Protein AF-A0AAW2C6Y9-F1 (afdb_monomer_lite)

Structure (mmCIF, N/CA/C/O backbone):
data_AF-A0AAW2C6Y9-F1
#
_entry.id   AF-A0AAW2C6Y9-F1
#
loop_
_atom_site.group_PDB
_atom_site.id
_atom_site.type_symbol
_atom_site.label_atom_id
_atom_site.label_alt_id
_atom_site.label_comp_id
_atom_site.label_asym_id
_atom_site.label_entity_id
_atom_site.label_seq_id
_atom_site.pdbx_PDB_ins_code
_atom_site.Cartn_x
_atom_site.Cartn_y
_atom_site.Cartn_z
_atom_site.occupancy
_atom_site.B_iso_or_equiv
_atom_site.auth_seq_id
_atom_site.auth_comp_id
_atom_site.auth_asym_id
_atom_site.auth_atom_id
_atom_site.pdbx_PDB_model_num
ATOM 1 N N . MET A 1 1 ? -4.829 2.603 30.422 1.00 49.09 1 MET A N 1
ATOM 2 C CA . MET A 1 1 ? -4.550 3.418 29.220 1.00 49.09 1 MET A CA 1
ATOM 3 C C . MET A 1 1 ? -3.126 3.202 28.711 1.00 49.09 1 MET A C 1
ATOM 5 O O . MET A 1 1 ? -3.006 2.763 27.585 1.00 49.09 1 MET A O 1
ATOM 9 N N . LEU A 1 2 ? -2.077 3.411 29.524 1.00 42.41 2 LEU A N 1
ATOM 10 C CA . LEU A 1 2 ? -0.673 3.157 29.131 1.00 42.41 2 LEU A CA 1
ATOM 11 C C . LEU A 1 2 ? -0.399 1.705 28.692 1.00 42.41 2 LEU A C 1
ATOM 13 O O . LEU A 1 2 ? 0.117 1.496 27.606 1.00 42.41 2 LEU A O 1
ATOM 17 N N . LYS A 1 3 ? -0.851 0.720 29.478 1.00 52.03 3 LYS A N 1
ATOM 18 C CA . LYS A 1 3 ? -0.654 -0.710 29.180 1.00 52.03 3 LYS A CA 1
ATOM 19 C C . LYS A 1 3 ? -1.261 -1.162 27.840 1.00 52.03 3 LYS A C 1
ATOM 21 O O . LYS A 1 3 ? -0.631 -1.894 27.101 1.00 52.03 3 LYS A O 1
ATOM 26 N N . VAL A 1 4 ? -2.461 -0.671 27.513 1.00 50.12 4 VAL A N 1
ATOM 27 C CA . VAL A 1 4 ? -3.143 -0.982 26.239 1.00 50.12 4 VAL A CA 1
ATOM 28 C C . VAL A 1 4 ? -2.347 -0.437 25.057 1.00 50.12 4 VAL A C 1
ATOM 30 O O . VAL A 1 4 ? -2.208 -1.116 24.054 1.00 50.12 4 VAL A O 1
ATOM 33 N N . LEU A 1 5 ? -1.783 0.763 25.202 1.00 50.09 5 LEU A N 1
ATOM 34 C CA . LEU A 1 5 ? -0.938 1.360 24.176 1.00 50.09 5 LEU A CA 1
ATOM 35 C C . LEU A 1 5 ? 0.320 0.506 23.952 1.00 50.09 5 LEU A C 1
ATOM 37 O O . LEU A 1 5 ? 0.607 0.121 22.828 1.00 50.09 5 LEU A O 1
ATOM 41 N N . GLU A 1 6 ? 1.041 0.162 25.023 1.00 56.06 6 GLU A N 1
ATOM 42 C CA . GLU A 1 6 ? 2.238 -0.693 24.954 1.00 56.06 6 GLU A CA 1
ATOM 43 C C . GLU A 1 6 ? 1.955 -2.047 24.287 1.00 56.06 6 GLU A C 1
ATOM 45 O O . GLU A 1 6 ? 2.757 -2.505 23.469 1.00 56.06 6 GLU A O 1
ATOM 50 N N . ASP A 1 7 ? 0.800 -2.648 24.581 1.00 63.19 7 ASP A N 1
ATOM 51 C CA . ASP A 1 7 ? 0.352 -3.898 23.965 1.00 63.19 7 ASP A CA 1
ATOM 52 C C . ASP A 1 7 ? 0.079 -3.719 22.453 1.00 63.19 7 ASP A C 1
ATOM 54 O O . ASP A 1 7 ? 0.546 -4.529 21.653 1.00 63.19 7 ASP A O 1
ATOM 58 N N . GLU A 1 8 ? -0.572 -2.626 22.031 1.00 61.25 8 GLU A N 1
ATOM 59 C CA . GLU A 1 8 ? -0.804 -2.286 20.610 1.00 61.25 8 GLU A CA 1
ATOM 60 C C . GLU A 1 8 ? 0.508 -2.011 19.847 1.00 61.25 8 GLU A C 1
ATOM 62 O O . GLU A 1 8 ? 0.652 -2.344 18.669 1.00 61.25 8 GLU A O 1
ATOM 67 N N . HIS A 1 9 ? 1.497 -1.406 20.509 1.00 58.53 9 HIS A N 1
ATOM 68 C CA . HIS A 1 9 ? 2.817 -1.143 19.927 1.00 58.53 9 HIS A CA 1
ATOM 69 C C . HIS A 1 9 ? 3.626 -2.409 19.726 1.00 58.53 9 HIS A C 1
ATOM 71 O O . HIS A 1 9 ? 4.298 -2.564 18.703 1.00 58.53 9 HIS A O 1
ATOM 77 N N . LYS A 1 10 ? 3.550 -3.313 20.698 1.00 65.25 10 LYS A N 1
ATOM 78 C CA . LYS A 1 10 ? 4.144 -4.634 20.591 1.00 65.25 10 LYS A CA 1
ATOM 79 C C . LYS A 1 10 ? 3.483 -5.434 19.468 1.00 65.25 10 LYS A C 1
ATOM 81 O O . LYS A 1 10 ? 4.207 -5.957 18.629 1.00 65.25 10 LYS A O 1
ATOM 86 N N . GLU A 1 11 ? 2.150 -5.442 19.411 1.00 69.62 11 GLU A N 1
ATOM 87 C CA . GLU A 1 11 ? 1.365 -6.097 18.358 1.00 69.62 11 GLU A CA 1
ATOM 88 C C . GLU A 1 11 ? 1.802 -5.611 16.967 1.00 69.62 11 GLU A C 1
ATOM 90 O O . GLU A 1 11 ? 2.223 -6.410 16.137 1.00 69.62 11 GLU A O 1
ATOM 95 N N . LEU A 1 12 ? 1.833 -4.296 16.724 1.00 62.59 12 LEU A N 1
ATOM 96 C CA . LEU A 1 12 ? 2.241 -3.749 15.424 1.00 62.59 12 LEU A CA 1
ATOM 97 C C . LEU A 1 12 ? 3.709 -4.045 15.072 1.00 62.59 12 LEU A C 1
ATOM 99 O O . LEU A 1 12 ? 4.035 -4.297 13.912 1.00 62.59 12 LEU A O 1
ATOM 103 N N . LYS A 1 13 ? 4.608 -4.017 16.062 1.00 62.84 13 LYS A N 1
ATOM 104 C CA . LYS A 1 13 ? 6.019 -4.358 15.853 1.00 62.84 13 LYS A CA 1
ATOM 105 C C . LYS A 1 13 ? 6.178 -5.829 15.472 1.00 62.84 13 LYS A C 1
ATOM 107 O O . LYS A 1 13 ? 6.964 -6.122 14.584 1.00 62.84 13 LYS A O 1
ATOM 112 N N . GLU A 1 14 ? 5.448 -6.738 16.108 1.00 66.88 14 GLU A N 1
ATOM 113 C CA . GLU A 1 14 ? 5.477 -8.166 15.766 1.00 66.88 14 GLU A CA 1
ATOM 114 C C . GLU A 1 14 ? 4.978 -8.421 14.339 1.00 66.88 14 GLU A C 1
ATOM 116 O O . GLU A 1 14 ? 5.558 -9.241 13.637 1.00 66.88 14 GLU A O 1
ATOM 121 N N . VAL A 1 15 ? 3.977 -7.666 13.879 1.00 63.94 15 VAL A N 1
ATOM 122 C CA . VAL A 1 15 ? 3.457 -7.744 12.504 1.00 63.94 15 VAL A CA 1
ATOM 123 C C . VAL A 1 15 ? 4.479 -7.296 11.459 1.00 63.94 15 VAL A C 1
ATOM 125 O O . VAL A 1 15 ? 4.586 -7.904 10.399 1.00 63.94 15 VAL A O 1
ATOM 128 N N . LEU A 1 16 ? 5.210 -6.215 11.737 1.00 58.53 16 LEU A N 1
ATOM 129 C CA . LEU A 1 16 ? 6.104 -5.579 10.762 1.00 58.53 16 LEU A CA 1
ATOM 130 C C . LEU A 1 16 ? 7.545 -6.108 10.818 1.00 58.53 16 LEU A C 1
ATOM 132 O O . LEU A 1 16 ? 8.298 -5.908 9.872 1.00 58.53 16 LEU A O 1
ATOM 136 N N . MET A 1 17 ? 7.937 -6.758 11.918 1.00 55.19 17 MET A N 1
ATOM 137 C CA . MET A 1 17 ? 9.282 -7.305 12.139 1.00 55.19 17 MET A CA 1
ATOM 138 C C . MET A 1 17 ? 9.353 -8.819 11.908 1.00 55.19 17 MET A C 1
ATOM 140 O O . MET A 1 17 ? 10.280 -9.455 12.407 1.00 55.19 17 MET A O 1
ATOM 144 N N . THR A 1 18 ? 8.400 -9.429 11.197 1.00 52.69 18 THR A N 1
ATOM 145 C CA . THR A 1 18 ? 8.575 -10.808 10.727 1.00 52.69 18 THR A CA 1
ATOM 146 C C . THR A 1 18 ? 9.725 -10.832 9.722 1.00 52.69 18 THR A C 1
ATOM 148 O O . THR A 1 18 ? 9.524 -10.604 8.530 1.00 52.69 18 THR A O 1
ATOM 151 N N . GLU A 1 19 ? 10.935 -11.036 10.242 1.00 44.16 19 GLU A N 1
ATOM 152 C CA . GLU A 1 19 ? 12.153 -11.290 9.486 1.00 44.16 19 GLU A CA 1
ATOM 153 C C . GLU A 1 19 ? 11.910 -12.441 8.508 1.00 44.16 19 GLU A C 1
ATOM 155 O O . GLU A 1 19 ? 11.258 -13.439 8.833 1.00 44.16 19 GLU A O 1
ATOM 160 N N . ASP A 1 20 ? 12.432 -12.272 7.297 1.00 39.19 20 ASP A N 1
ATOM 161 C CA . ASP A 1 20 ? 12.421 -13.263 6.236 1.00 39.19 20 ASP A CA 1
ATOM 162 C C . ASP A 1 20 ? 12.945 -14.616 6.736 1.00 39.19 20 ASP A C 1
ATOM 164 O O . ASP A 1 20 ? 14.149 -14.848 6.847 1.00 39.19 20 ASP A O 1
ATOM 168 N N . VAL A 1 21 ? 12.038 -15.566 6.968 1.00 37.06 21 VAL A N 1
ATOM 169 C CA . VAL A 1 21 ? 12.400 -16.979 6.887 1.00 37.06 21 VAL A CA 1
ATOM 170 C C . VAL A 1 21 ? 12.238 -17.398 5.431 1.00 37.06 21 VAL A C 1
ATOM 172 O O . VAL A 1 21 ? 11.148 -17.737 4.979 1.00 37.06 21 VAL A O 1
ATOM 175 N N . GLN A 1 22 ? 13.399 -17.395 4.770 1.00 36.75 22 GLN A N 1
ATOM 176 C CA . GLN A 1 22 ? 13.766 -18.030 3.501 1.00 36.75 22 GLN A CA 1
ATOM 177 C C . GLN A 1 22 ? 13.457 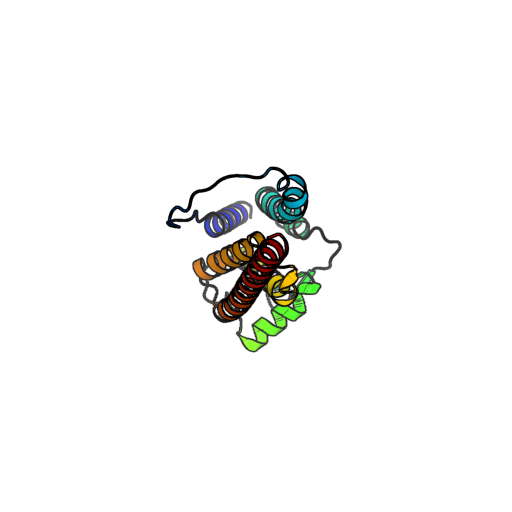-17.249 2.218 1.00 36.75 22 GLN A C 1
ATOM 179 O O . GLN A 1 22 ? 12.436 -17.450 1.568 1.00 36.75 22 GLN A O 1
ATOM 184 N N . GLU A 1 23 ? 14.444 -16.469 1.773 1.00 34.44 23 GLU A N 1
ATOM 185 C CA . GLU A 1 23 ? 14.707 -16.303 0.344 1.00 34.44 23 GLU A CA 1
ATOM 186 C C . GLU A 1 23 ? 16.164 -16.723 0.072 1.00 34.44 23 GLU A C 1
ATOM 188 O O . GLU A 1 23 ? 17.090 -16.374 0.808 1.00 34.44 23 GLU A O 1
ATOM 193 N N . GLU A 1 24 ? 16.314 -17.614 -0.907 1.00 33.81 24 GLU A N 1
ATOM 194 C CA . GLU A 1 24 ? 17.563 -18.228 -1.345 1.00 33.81 24 GLU A CA 1
ATOM 195 C C . GLU A 1 24 ? 18.568 -17.181 -1.835 1.00 33.81 24 GLU A C 1
ATOM 197 O O . GLU A 1 24 ? 18.210 -16.148 -2.397 1.00 33.81 24 GLU A O 1
ATOM 202 N N . ARG A 1 25 ? 19.850 -17.488 -1.619 1.00 34.19 25 ARG A N 1
ATOM 203 C CA . ARG A 1 25 ? 20.997 -16.672 -2.019 1.00 34.19 25 ARG A CA 1
ATOM 204 C C . ARG A 1 25 ? 21.012 -16.446 -3.529 1.00 34.19 25 ARG A C 1
ATOM 206 O O . ARG A 1 25 ? 21.059 -17.417 -4.281 1.00 34.19 25 ARG A O 1
ATOM 213 N N . ILE A 1 26 ? 21.115 -15.189 -3.940 1.00 32.09 26 ILE A N 1
ATOM 214 C CA . ILE A 1 26 ? 21.794 -14.812 -5.179 1.00 32.09 26 ILE A CA 1
ATOM 215 C C . ILE A 1 26 ? 22.735 -13.662 -4.818 1.00 32.09 26 ILE A C 1
ATOM 217 O O . ILE A 1 26 ? 22.296 -12.611 -4.355 1.00 32.09 26 ILE A O 1
ATOM 221 N N . ASP A 1 27 ? 24.029 -13.934 -4.959 1.00 38.84 27 ASP A N 1
ATOM 222 C CA . ASP A 1 27 ? 25.131 -12.994 -4.786 1.00 38.84 27 ASP A CA 1
ATOM 223 C C . ASP A 1 27 ? 25.231 -12.077 -6.024 1.00 38.84 27 ASP A C 1
ATOM 225 O O . ASP A 1 27 ? 25.061 -12.563 -7.140 1.00 38.84 27 ASP A O 1
ATOM 229 N N . GLU A 1 28 ? 25.501 -10.778 -5.833 1.00 40.66 28 GLU A N 1
ATOM 230 C CA . GLU A 1 28 ? 26.647 -10.039 -6.417 1.00 40.66 28 GLU A CA 1
ATOM 231 C C . GLU A 1 28 ? 26.480 -8.493 -6.412 1.00 40.66 28 GLU A C 1
ATOM 233 O O . GLU A 1 28 ? 25.551 -7.909 -6.959 1.00 40.66 28 GLU A O 1
ATOM 238 N N . GLU A 1 29 ? 27.453 -7.896 -5.719 1.00 41.72 29 GLU A N 1
ATOM 239 C CA . GLU A 1 29 ? 28.093 -6.567 -5.668 1.00 41.72 29 GLU A CA 1
ATOM 240 C C . GLU A 1 29 ? 27.737 -5.365 -6.596 1.00 41.72 29 GLU A C 1
ATOM 242 O O . GLU A 1 29 ? 27.854 -5.415 -7.815 1.00 41.72 29 GLU A O 1
ATOM 247 N N . ASN A 1 30 ? 27.581 -4.214 -5.905 1.00 36.62 30 ASN A N 1
ATOM 248 C CA . ASN A 1 30 ? 28.122 -2.847 -6.124 1.00 36.62 30 ASN A CA 1
ATOM 249 C C . ASN A 1 30 ? 27.715 -1.967 -7.333 1.00 36.62 30 ASN A C 1
ATOM 251 O O . ASN A 1 30 ? 28.167 -2.198 -8.448 1.00 36.62 30 ASN A O 1
ATOM 255 N N . SER A 1 31 ? 27.166 -0.765 -7.052 1.00 36.47 31 SER A N 1
ATOM 256 C CA . SER A 1 31 ? 27.847 0.512 -7.380 1.00 36.47 31 SER A CA 1
ATOM 257 C C . SER A 1 31 ? 27.298 1.723 -6.592 1.00 36.47 31 SER A C 1
ATOM 259 O O . SER A 1 31 ? 26.113 1.857 -6.329 1.00 36.47 31 SER A O 1
ATOM 261 N N . SER A 1 32 ? 28.196 2.624 -6.205 1.00 46.03 32 SER A N 1
ATOM 262 C CA . SER A 1 32 ? 28.076 3.664 -5.170 1.00 46.03 32 SER A CA 1
ATOM 263 C C . SER A 1 32 ? 27.306 4.946 -5.541 1.00 46.03 32 SER A C 1
ATOM 265 O O . SER A 1 32 ? 27.460 5.964 -4.871 1.00 46.03 32 SER A O 1
ATOM 267 N N . GLU A 1 33 ? 26.495 4.944 -6.597 1.00 39.59 33 GLU A N 1
ATOM 268 C CA . GLU A 1 33 ? 25.630 6.092 -6.954 1.00 39.59 33 GLU A CA 1
ATOM 269 C C . GLU A 1 33 ? 24.214 5.960 -6.357 1.00 39.59 33 GLU A C 1
ATOM 271 O O . GLU A 1 33 ? 23.427 6.911 -6.348 1.00 39.59 33 GLU A O 1
ATOM 276 N N . ASP A 1 34 ? 23.946 4.793 -5.761 1.00 40.12 34 ASP A N 1
ATOM 277 C CA . ASP A 1 34 ? 22.719 4.400 -5.077 1.00 40.12 34 ASP A CA 1
ATOM 278 C C . ASP A 1 34 ? 22.457 5.171 -3.776 1.00 40.12 34 ASP A C 1
ATOM 280 O O . ASP A 1 34 ? 21.311 5.268 -3.351 1.00 40.12 34 ASP A O 1
ATOM 284 N N . GLU A 1 35 ? 23.460 5.767 -3.129 1.00 37.34 35 GLU A N 1
ATOM 285 C CA . GLU A 1 35 ? 23.302 6.255 -1.751 1.00 37.34 35 GLU A CA 1
ATOM 286 C C . GLU A 1 35 ? 22.440 7.519 -1.621 1.00 37.34 35 GLU A C 1
ATOM 288 O O . GLU A 1 35 ? 21.723 7.661 -0.634 1.00 37.34 35 GLU A O 1
ATOM 293 N N . GLN A 1 36 ? 22.455 8.433 -2.596 1.00 34.31 36 GLN A N 1
ATOM 294 C CA . GLN A 1 36 ? 21.906 9.782 -2.382 1.00 34.31 36 GLN A CA 1
ATOM 295 C C . GLN A 1 36 ? 20.437 9.945 -2.81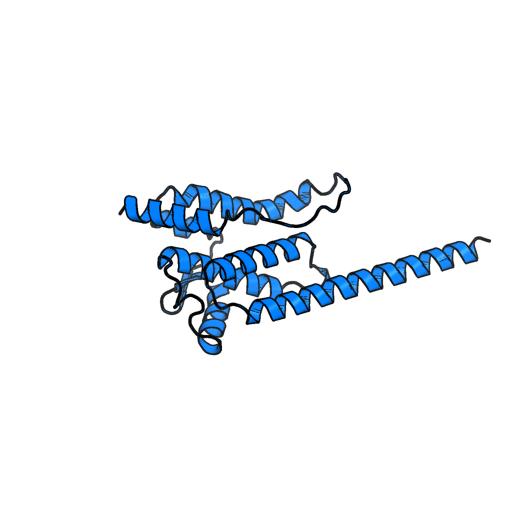1 1.00 34.31 36 GLN A C 1
ATOM 297 O O . GLN A 1 36 ? 19.707 10.720 -2.196 1.00 34.31 36 GLN A O 1
ATOM 302 N N . TYR A 1 37 ? 19.977 9.177 -3.806 1.00 36.03 37 TYR A N 1
ATOM 303 C CA . TYR A 1 37 ? 18.565 9.130 -4.233 1.00 36.03 37 TYR A CA 1
ATOM 304 C C . TYR A 1 37 ? 17.777 7.976 -3.587 1.00 36.03 37 TYR A C 1
ATOM 306 O O . TYR A 1 37 ? 16.558 8.086 -3.436 1.00 36.03 37 TYR A O 1
ATOM 314 N N . SER A 1 38 ? 18.465 6.913 -3.135 1.00 40.19 38 SER A N 1
ATOM 315 C CA . SER A 1 38 ? 17.938 5.962 -2.142 1.00 40.19 38 SER A CA 1
ATOM 316 C C . SER A 1 38 ? 17.587 6.690 -0.851 1.00 40.19 38 SER A C 1
ATOM 318 O O . SER A 1 38 ? 16.513 6.458 -0.300 1.00 40.19 38 SER A O 1
ATOM 320 N N . LEU A 1 39 ? 18.428 7.648 -0.432 1.00 34.19 39 LEU A N 1
ATOM 321 C CA . LEU A 1 39 ? 18.245 8.396 0.805 1.00 34.19 39 LEU A CA 1
ATOM 322 C C . LEU A 1 39 ? 16.886 9.088 0.886 1.00 34.19 39 LEU A C 1
ATOM 324 O O . LEU A 1 39 ? 16.241 8.926 1.901 1.00 34.19 39 LEU A O 1
ATOM 328 N N . ASP A 1 40 ? 16.417 9.808 -0.137 1.00 35.09 40 ASP A N 1
ATOM 329 C CA . ASP A 1 40 ? 15.255 10.715 -0.002 1.00 35.09 40 ASP A CA 1
ATOM 330 C C . ASP A 1 40 ? 13.890 9.993 0.048 1.00 35.09 40 ASP A C 1
ATOM 332 O O . ASP A 1 40 ? 12.954 10.435 0.718 1.00 35.09 40 ASP A O 1
ATOM 336 N N . ASN A 1 41 ? 13.778 8.830 -0.604 1.00 38.44 41 ASN A N 1
ATOM 337 C CA . ASN A 1 41 ? 12.556 8.014 -0.598 1.00 38.44 41 ASN A CA 1
ATOM 338 C C . ASN A 1 41 ? 12.605 6.886 0.449 1.00 38.44 41 ASN A C 1
ATOM 340 O O . ASN A 1 41 ? 11.560 6.534 1.003 1.00 38.44 41 ASN A O 1
ATOM 344 N N . SER A 1 42 ? 13.805 6.374 0.766 1.00 43.09 42 SER A N 1
ATOM 345 C CA . SER A 1 42 ? 14.067 5.645 2.014 1.00 43.09 42 SER A CA 1
ATOM 346 C C . SER A 1 42 ? 13.743 6.546 3.201 1.00 43.09 42 SER A C 1
ATOM 348 O O . SER A 1 42 ? 12.993 6.138 4.068 1.00 43.09 42 SER A O 1
ATOM 350 N N . LEU A 1 43 ? 14.139 7.823 3.181 1.00 41.41 43 LEU A N 1
ATOM 351 C CA . LEU A 1 43 ? 13.814 8.809 4.211 1.00 41.41 43 LEU A CA 1
ATOM 352 C C . LEU A 1 43 ? 12.310 8.956 4.389 1.00 41.41 43 LEU A C 1
ATOM 354 O O . LEU A 1 43 ? 11.889 9.023 5.525 1.00 41.41 43 LEU A O 1
ATOM 358 N N . PHE A 1 44 ? 11.466 8.972 3.352 1.00 41.12 44 PHE A N 1
ATOM 359 C CA . PHE A 1 44 ? 10.017 9.112 3.573 1.00 41.12 44 PHE A CA 1
ATOM 360 C C . PHE A 1 44 ? 9.429 7.945 4.380 1.00 41.12 44 PHE A C 1
ATOM 362 O O . PHE A 1 44 ? 8.635 8.161 5.295 1.00 41.12 44 PHE A O 1
ATOM 369 N N . LEU A 1 45 ? 9.836 6.715 4.067 1.00 48.91 45 LEU A N 1
ATOM 370 C CA . LEU A 1 45 ? 9.288 5.498 4.662 1.00 48.91 45 LEU A CA 1
ATOM 371 C C . LEU A 1 45 ? 10.029 5.064 5.920 1.00 48.91 45 LEU A C 1
ATOM 373 O O . LEU A 1 45 ? 9.377 4.637 6.856 1.00 48.91 45 LEU A O 1
ATOM 377 N N . ASP A 1 46 ? 11.338 5.252 5.991 1.00 49.44 46 ASP A N 1
ATOM 378 C CA . ASP A 1 46 ? 12.169 5.032 7.169 1.00 49.44 46 ASP A CA 1
ATOM 379 C C . ASP A 1 46 ? 11.952 6.146 8.192 1.00 49.44 46 ASP A C 1
ATOM 381 O O . ASP A 1 46 ? 11.913 5.869 9.379 1.00 49.44 46 ASP A O 1
ATOM 385 N N . LYS A 1 47 ? 11.650 7.386 7.779 1.00 47.66 47 LYS A N 1
ATOM 386 C CA . LYS A 1 47 ? 11.117 8.418 8.683 1.00 47.66 47 LYS A CA 1
ATOM 387 C C . LYS A 1 47 ? 9.678 8.127 9.062 1.00 47.66 47 LYS A C 1
ATOM 389 O O . LYS A 1 47 ? 9.376 8.273 10.229 1.00 47.66 47 LYS A O 1
ATOM 394 N N . ALA A 1 48 ? 8.791 7.690 8.164 1.00 47.06 48 ALA A N 1
ATOM 395 C CA . ALA A 1 48 ? 7.433 7.307 8.565 1.00 47.06 48 ALA A CA 1
ATOM 396 C C . ALA A 1 48 ? 7.444 6.096 9.509 1.00 47.06 48 ALA A C 1
ATOM 398 O O . ALA A 1 48 ? 6.667 6.070 10.450 1.00 47.06 48 ALA A O 1
ATOM 399 N N . PHE A 1 49 ? 8.349 5.136 9.307 1.00 46.75 49 PHE A N 1
ATOM 400 C CA . PHE A 1 49 ? 8.519 3.916 10.095 1.00 46.75 49 PHE A CA 1
ATOM 401 C C . PHE A 1 49 ? 9.312 4.157 11.384 1.00 46.75 49 PHE A C 1
ATOM 403 O O . PHE A 1 49 ? 8.986 3.572 12.411 1.00 46.75 49 PHE A O 1
ATOM 410 N N . THR A 1 50 ? 10.299 5.053 11.381 1.00 50.09 50 THR A N 1
ATOM 411 C CA . THR A 1 50 ? 11.029 5.504 12.578 1.00 50.09 50 THR A CA 1
ATOM 412 C C . THR A 1 50 ? 10.172 6.457 13.402 1.00 50.09 50 THR A C 1
ATOM 414 O O . THR A 1 50 ? 10.086 6.271 14.610 1.00 50.09 50 THR A O 1
ATOM 417 N N . ASP A 1 51 ? 9.449 7.392 12.777 1.00 47.88 51 ASP A N 1
ATOM 418 C CA . ASP A 1 51 ? 8.427 8.224 13.427 1.00 47.88 51 ASP A CA 1
ATOM 419 C C . ASP A 1 51 ? 7.307 7.326 13.968 1.00 47.88 51 ASP A C 1
ATOM 421 O O . ASP A 1 51 ? 6.865 7.540 15.090 1.00 47.88 51 ASP A O 1
ATOM 425 N N . LEU A 1 52 ? 6.897 6.274 13.244 1.00 48.25 52 LEU A N 1
ATOM 426 C CA . LEU A 1 52 ? 5.996 5.223 13.737 1.00 48.25 52 LEU A CA 1
ATOM 427 C C . LEU A 1 52 ? 6.602 4.569 14.972 1.00 48.25 52 LEU A C 1
ATOM 429 O O . LEU A 1 52 ? 6.066 4.722 16.058 1.00 48.25 52 LEU A O 1
ATOM 433 N N . LYS A 1 53 ? 7.774 3.954 14.877 1.00 47.56 53 LYS A N 1
ATOM 434 C CA . LYS A 1 53 ? 8.452 3.266 15.985 1.00 47.56 53 LYS A CA 1
ATOM 435 C C . LYS A 1 53 ? 8.706 4.166 17.207 1.00 47.56 53 LYS A C 1
ATOM 437 O O . LYS A 1 53 ? 8.625 3.680 18.332 1.00 47.56 53 LYS A O 1
ATOM 442 N N . GLN A 1 54 ? 8.965 5.459 17.007 1.00 48.28 54 GLN A N 1
ATOM 443 C CA . GLN A 1 54 ? 9.240 6.443 18.058 1.00 48.28 54 GLN A CA 1
ATOM 444 C C . GLN A 1 54 ? 7.958 7.035 18.675 1.00 48.28 54 GLN A C 1
ATOM 446 O O . GLN A 1 54 ? 7.885 7.183 19.894 1.00 48.28 54 GLN A O 1
ATOM 451 N N . LYS A 1 55 ? 6.922 7.330 17.876 1.00 47.25 55 LYS A N 1
ATOM 452 C CA . LYS A 1 55 ? 5.642 7.919 18.336 1.00 47.25 55 LYS A CA 1
ATOM 453 C C . LYS A 1 55 ? 4.650 6.880 18.836 1.00 47.25 55 LYS A C 1
ATOM 455 O O . LYS A 1 55 ? 3.804 7.187 19.673 1.00 47.25 55 LYS A O 1
ATOM 460 N N . LEU A 1 56 ? 4.823 5.631 18.419 1.00 44.66 56 LEU A N 1
ATOM 461 C CA . LEU A 1 56 ? 4.290 4.471 19.116 1.00 44.66 56 LEU A CA 1
ATOM 462 C C . LEU A 1 56 ? 4.822 4.425 20.576 1.00 44.66 56 LEU A C 1
ATOM 464 O O . LEU A 1 56 ? 4.180 3.907 21.460 1.00 44.66 56 LEU A O 1
ATOM 468 N N . GLY A 1 57 ? 5.928 5.070 20.948 1.00 41.44 57 GLY A N 1
ATOM 469 C CA . GLY A 1 57 ? 6.278 5.213 22.374 1.00 41.44 57 GLY A CA 1
ATOM 470 C C . GLY A 1 57 ? 5.361 6.153 23.182 1.00 41.44 57 GLY A C 1
ATOM 471 O O . GLY A 1 57 ? 5.508 6.245 24.400 1.00 41.44 57 GLY A O 1
ATOM 472 N N . SER A 1 58 ? 4.458 6.908 22.538 1.00 43.03 58 SER A N 1
ATOM 473 C CA . SER A 1 58 ? 3.961 8.168 23.096 1.00 43.03 58 SER A CA 1
ATOM 474 C C . SER A 1 58 ? 2.516 8.519 22.692 1.00 43.03 58 SER A C 1
ATOM 476 O O . SER A 1 58 ? 2.232 9.441 21.938 1.00 43.03 58 SER A O 1
ATOM 478 N N . GLY A 1 59 ? 1.551 7.823 23.293 1.00 39.09 59 GLY A N 1
ATOM 479 C CA . GLY A 1 59 ? 0.161 8.282 23.451 1.00 39.09 59 GLY A CA 1
ATOM 480 C C . GLY A 1 59 ? -0.723 8.441 22.184 1.00 39.09 59 GLY A C 1
ATOM 481 O O . GLY A 1 59 ? -0.269 8.423 21.046 1.00 39.09 59 GLY A O 1
ATOM 482 N N . PRO A 1 60 ? -2.054 8.614 22.343 1.00 39.53 60 PRO A N 1
ATOM 483 C CA . PRO A 1 60 ? -3.002 8.753 21.223 1.00 39.53 60 PRO A CA 1
ATOM 484 C C . PRO A 1 60 ? -2.847 10.015 20.361 1.00 39.53 60 PRO A C 1
ATOM 486 O O . PRO A 1 60 ? -3.123 9.972 19.168 1.00 39.53 60 PRO A O 1
ATOM 489 N N . LYS A 1 61 ? -2.403 11.136 20.945 1.00 39.66 61 LYS A N 1
ATOM 490 C CA . LYS A 1 61 ? -2.320 12.437 20.254 1.00 39.66 61 LYS A CA 1
ATOM 491 C C . LYS A 1 61 ? -1.214 12.512 19.196 1.00 39.66 61 LYS A C 1
ATOM 493 O O . LYS A 1 61 ? -1.404 13.203 18.209 1.00 39.66 61 LYS A O 1
ATOM 498 N N . GLN A 1 62 ? -0.106 11.791 19.373 1.00 44.94 62 GLN A N 1
ATOM 499 C CA . GLN A 1 62 ? 1.053 11.854 18.464 1.00 44.94 62 GLN A CA 1
ATOM 500 C C . GLN A 1 62 ? 0.922 10.926 17.258 1.00 44.94 62 GLN A C 1
ATOM 502 O O . GLN A 1 62 ? 1.770 10.907 16.372 1.00 44.94 62 GLN A O 1
ATOM 507 N N . LEU A 1 63 ? -0.179 10.181 17.200 1.00 42.91 63 LEU A N 1
ATOM 508 C CA . LEU A 1 63 ? -0.522 9.365 16.056 1.00 42.91 63 LEU A CA 1
ATOM 509 C C . LEU A 1 63 ? -0.939 10.161 14.835 1.00 42.91 63 LEU A C 1
ATOM 511 O O . LEU A 1 63 ? -0.615 9.781 13.717 1.00 42.91 63 LEU A O 1
ATOM 515 N N . MET A 1 64 ? -1.589 11.297 15.078 1.00 42.78 64 MET A N 1
ATOM 516 C CA . MET A 1 64 ? -1.915 12.270 14.042 1.00 42.78 64 MET A CA 1
ATOM 517 C C . MET A 1 64 ? -0.641 12.842 13.400 1.00 42.78 64 MET A C 1
ATOM 519 O O . MET A 1 64 ? -0.640 13.147 12.214 1.00 42.78 64 MET A O 1
ATOM 523 N N . ASP A 1 65 ? 0.470 12.891 14.144 1.00 45.91 65 ASP A N 1
ATOM 524 C CA . ASP A 1 65 ? 1.752 13.409 13.659 1.00 45.91 65 ASP A CA 1
ATOM 525 C C . ASP A 1 65 ? 2.551 12.386 12.817 1.00 45.91 65 ASP A C 1
ATOM 527 O O . ASP A 1 65 ? 3.661 12.699 12.373 1.00 45.91 65 ASP A O 1
ATOM 531 N N . LEU A 1 66 ? 2.061 11.149 12.644 1.00 45.09 66 LEU A N 1
ATOM 532 C CA . LEU A 1 66 ? 2.644 10.171 11.706 1.00 45.09 66 LEU A CA 1
ATOM 533 C C . LEU A 1 66 ? 2.378 10.553 10.259 1.00 45.09 66 LEU A C 1
ATOM 535 O O . LEU A 1 66 ? 3.195 10.311 9.374 1.00 45.09 66 LEU A O 1
ATOM 539 N N . TRP A 1 67 ? 1.233 11.178 10.028 1.00 50.09 67 TRP A N 1
ATOM 540 C CA . TRP A 1 67 ? 0.745 11.535 8.710 1.00 50.09 67 TRP A CA 1
ATOM 541 C C . TRP A 1 67 ? 1.191 12.938 8.337 1.00 50.09 67 TRP A C 1
ATOM 543 O O . TRP A 1 67 ? 0.367 13.721 7.902 1.00 50.09 67 TRP A O 1
ATOM 553 N N . ASN A 1 68 ? 2.480 13.244 8.529 1.00 43.34 68 ASN A N 1
ATOM 554 C CA . ASN A 1 68 ? 3.141 14.555 8.415 1.00 43.34 68 ASN A CA 1
ATOM 555 C C . ASN A 1 68 ? 3.123 15.162 6.980 1.00 43.34 68 ASN A C 1
ATOM 557 O O . ASN A 1 68 ? 4.129 15.650 6.471 1.00 43.34 68 ASN A O 1
ATOM 561 N N . ARG A 1 69 ? 1.979 15.086 6.300 1.00 49.28 69 ARG A N 1
ATOM 562 C CA . ARG A 1 69 ? 1.478 15.999 5.279 1.00 49.28 69 ARG A CA 1
ATOM 563 C C . ARG A 1 69 ? 0.518 16.952 5.988 1.00 49.28 69 ARG A C 1
ATOM 565 O O . ARG A 1 69 ? -0.155 16.561 6.935 1.00 49.28 69 ARG A O 1
ATOM 572 N N . GLU A 1 70 ? 0.407 18.185 5.520 1.00 57.16 70 GLU A N 1
ATOM 573 C CA . GLU A 1 70 ? -0.693 19.081 5.900 1.00 57.16 70 GLU A CA 1
ATOM 574 C C . GLU A 1 70 ? -2.016 18.566 5.299 1.00 57.16 70 GLU A C 1
ATOM 576 O O . GLU A 1 70 ? -2.629 19.194 4.442 1.00 57.16 70 GLU A O 1
ATOM 581 N N . GLU A 1 71 ? -2.424 17.357 5.673 1.00 66.44 71 GLU A N 1
ATOM 582 C CA . GLU A 1 71 ? -3.555 16.656 5.097 1.00 66.44 71 GLU A CA 1
ATOM 583 C C . GLU A 1 71 ? -4.562 16.315 6.189 1.00 66.44 71 GLU A C 1
ATOM 585 O O . GLU A 1 71 ? -4.222 15.805 7.257 1.00 66.44 71 GLU A O 1
ATOM 590 N N . GLN A 1 72 ? -5.827 16.629 5.923 1.00 75.88 72 GLN A N 1
ATOM 591 C CA . GLN A 1 72 ? -6.902 16.343 6.858 1.00 75.88 72 GLN A CA 1
ATOM 592 C C . GLN A 1 72 ? -7.153 14.835 6.931 1.00 75.88 72 GLN A C 1
ATOM 594 O O . GLN A 1 72 ? -7.075 14.118 5.933 1.00 75.88 72 GLN A O 1
ATOM 599 N N . VAL A 1 73 ? -7.496 14.362 8.126 1.00 81.38 73 VAL A N 1
ATOM 600 C CA . VAL A 1 73 ? -7.947 12.988 8.355 1.00 81.38 73 VAL A CA 1
ATOM 601 C C . VAL A 1 73 ? -9.468 12.995 8.407 1.00 81.38 73 VAL A C 1
ATOM 603 O O . VAL A 1 73 ? -10.070 13.848 9.062 1.00 81.38 73 VAL A O 1
ATOM 606 N N . VAL A 1 74 ? -10.088 12.043 7.722 1.00 84.12 74 VAL A N 1
ATOM 607 C CA . VAL A 1 74 ? -11.543 11.898 7.647 1.00 84.12 74 VAL A CA 1
ATOM 608 C C . VAL A 1 74 ? -11.964 10.520 8.145 1.00 84.12 74 VAL A C 1
ATOM 610 O O . VAL A 1 74 ? -11.184 9.566 8.121 1.00 84.12 74 VAL A O 1
ATOM 613 N N . ASN A 1 75 ? -13.209 10.421 8.612 1.00 90.12 75 ASN A N 1
ATOM 614 C CA . ASN A 1 75 ? -13.807 9.140 8.971 1.00 90.12 75 ASN A CA 1
ATOM 615 C C . ASN A 1 75 ? -14.403 8.476 7.731 1.00 90.12 75 ASN A C 1
ATOM 617 O O . ASN A 1 75 ? -15.248 9.065 7.058 1.00 90.12 75 ASN A O 1
ATOM 621 N N . VAL A 1 76 ? -14.025 7.224 7.503 1.00 90.62 76 VAL A N 1
ATOM 622 C CA . VAL A 1 76 ? -14.669 6.314 6.558 1.00 90.62 76 VAL A CA 1
ATOM 623 C C . VAL A 1 76 ? -15.136 5.099 7.353 1.00 90.62 76 VAL A C 1
ATOM 625 O O . VAL A 1 76 ? -14.346 4.222 7.704 1.00 90.62 76 VAL A O 1
ATOM 628 N N . ARG A 1 77 ? -16.437 5.063 7.667 1.00 90.25 77 ARG A N 1
ATOM 629 C CA . ARG A 1 77 ? -17.029 4.106 8.622 1.00 90.25 77 ARG A CA 1
ATOM 630 C C . ARG A 1 77 ? -16.289 4.145 9.971 1.00 90.25 77 ARG A C 1
ATOM 632 O O . ARG A 1 77 ? -16.267 5.196 10.603 1.00 90.25 77 ARG A O 1
ATOM 639 N N . ASP A 1 78 ? -15.679 3.032 10.377 1.00 87.94 78 ASP A N 1
ATOM 640 C CA . ASP A 1 78 ? -14.965 2.871 11.649 1.00 87.94 78 ASP A CA 1
ATOM 641 C C . ASP A 1 78 ? -13.465 3.224 11.558 1.00 87.94 78 ASP A C 1
ATOM 643 O O . ASP A 1 78 ? -12.725 3.072 12.533 1.00 87.94 78 ASP A O 1
ATOM 647 N N . TYR A 1 79 ? -12.997 3.698 10.396 1.00 87.25 79 TYR A N 1
ATOM 648 C CA . TYR A 1 79 ? -11.591 4.012 10.143 1.00 87.25 79 TYR A CA 1
ATOM 649 C C . TYR A 1 79 ? -11.344 5.512 10.002 1.00 87.25 79 TYR A C 1
ATOM 651 O O . TYR A 1 79 ? -12.069 6.212 9.298 1.00 87.25 79 TYR A O 1
ATOM 659 N N . LEU A 1 80 ? -10.252 5.982 10.607 1.00 84.94 80 LEU A N 1
ATOM 660 C CA . LEU A 1 80 ? -9.671 7.293 10.330 1.00 84.94 80 LEU A CA 1
ATOM 661 C C . LEU A 1 80 ? -8.578 7.128 9.277 1.00 84.94 80 LEU A C 1
ATOM 663 O O . LEU A 1 80 ? -7.631 6.367 9.483 1.00 84.94 80 LEU A O 1
ATOM 667 N N . VAL A 1 81 ? -8.707 7.845 8.162 1.00 82.75 81 VAL A N 1
ATOM 668 C CA . VAL A 1 81 ? -7.749 7.799 7.050 1.00 82.75 81 VAL A CA 1
ATOM 669 C C . VAL A 1 81 ? -7.444 9.197 6.509 1.00 82.75 81 VAL A C 1
ATOM 671 O O . VAL A 1 81 ? -8.297 10.085 6.607 1.00 82.75 81 VAL A O 1
ATOM 674 N N . PRO A 1 82 ? -6.255 9.421 5.921 1.00 82.69 82 PRO A N 1
ATOM 675 C CA . PRO A 1 82 ? -5.976 10.636 5.160 1.00 82.69 82 PRO A CA 1
ATOM 676 C C . PRO A 1 82 ? -7.030 10.874 4.073 1.00 82.69 82 PRO A C 1
ATOM 678 O O . PRO A 1 82 ? -7.483 9.926 3.425 1.00 82.69 82 PRO A O 1
ATOM 681 N N . GLN A 1 83 ? -7.411 12.134 3.861 1.00 83.12 83 GLN A N 1
ATOM 682 C CA . GLN A 1 83 ? -8.476 12.507 2.928 1.00 83.12 83 GLN A CA 1
ATOM 683 C C . GLN A 1 83 ? -8.234 11.989 1.500 1.00 83.12 83 GLN A C 1
ATOM 685 O O . GLN A 1 83 ? -9.182 11.546 0.855 1.00 83.12 83 GLN A O 1
ATOM 690 N N . SER A 1 84 ? -6.990 11.982 1.015 1.00 83.06 84 SER A N 1
ATOM 691 C CA . SER A 1 84 ? -6.618 11.426 -0.297 1.00 83.06 84 SER A CA 1
ATOM 692 C C . SER A 1 84 ? -6.874 9.927 -0.428 1.00 83.06 84 SER A C 1
ATOM 694 O O . SER A 1 84 ? -7.154 9.452 -1.526 1.00 83.06 84 SER A O 1
ATOM 696 N N . LEU A 1 85 ? -6.817 9.180 0.676 1.00 86.31 85 LEU A N 1
ATOM 697 C CA . LEU A 1 85 ? -7.012 7.730 0.694 1.00 86.31 85 LEU A CA 1
ATOM 698 C C . LEU A 1 85 ? -8.467 7.329 0.958 1.00 86.31 85 LEU A C 1
ATOM 700 O O . LEU A 1 85 ? -8.826 6.171 0.743 1.00 86.31 85 LEU A O 1
ATOM 704 N N . ALA A 1 86 ? -9.318 8.264 1.388 1.00 91.50 86 ALA A N 1
ATOM 705 C CA . ALA A 1 86 ? -10.722 7.988 1.677 1.00 91.50 86 ALA A CA 1
ATOM 706 C C . ALA A 1 86 ? -11.489 7.380 0.483 1.00 91.50 86 ALA A C 1
ATOM 708 O O . ALA A 1 86 ? -12.121 6.342 0.684 1.00 91.50 86 ALA A O 1
ATOM 709 N N . PRO A 1 87 ? -11.372 7.896 -0.762 1.00 94.94 87 PRO A N 1
ATOM 710 C CA . PRO A 1 87 ? -12.067 7.306 -1.912 1.00 94.94 87 PRO A CA 1
ATOM 711 C C . PRO A 1 87 ? -11.620 5.870 -2.217 1.00 94.94 87 PRO A C 1
ATOM 713 O O . PRO A 1 87 ? -12.416 5.040 -2.664 1.00 94.94 87 PRO A O 1
ATOM 716 N N . ILE A 1 88 ? -10.342 5.561 -1.963 1.00 93.44 88 ILE A N 1
ATOM 717 C CA . ILE A 1 88 ? -9.799 4.209 -2.125 1.00 93.44 88 ILE A CA 1
ATOM 718 C C . ILE A 1 88 ? -10.437 3.295 -1.087 1.00 93.44 88 ILE A C 1
ATOM 720 O O . ILE A 1 88 ? -10.991 2.260 -1.452 1.00 93.44 88 ILE A O 1
ATOM 724 N N . LEU A 1 89 ? -10.419 3.687 0.190 1.00 95.50 89 LEU A N 1
ATOM 725 C CA . LEU A 1 89 ? -11.002 2.876 1.253 1.00 95.50 89 LEU A CA 1
ATOM 726 C C . LEU A 1 89 ? -12.506 2.649 1.047 1.00 95.50 89 LEU A C 1
ATOM 728 O O . LEU A 1 89 ? -12.970 1.523 1.202 1.00 95.50 89 LEU A O 1
ATOM 732 N N . GLU A 1 90 ? -13.261 3.676 0.657 1.00 96.88 90 GLU A N 1
ATOM 733 C CA . GLU A 1 90 ? -14.687 3.545 0.334 1.00 96.88 90 GLU A CA 1
ATOM 734 C C . GLU A 1 90 ? -14.920 2.509 -0.768 1.00 96.88 90 GLU A C 1
ATOM 736 O O . GLU A 1 90 ? -15.703 1.577 -0.580 1.00 96.88 90 GLU A O 1
ATOM 741 N N . SER A 1 91 ? -14.168 2.612 -1.867 1.00 95.50 91 SER A N 1
ATOM 742 C CA . SER A 1 91 ? -14.256 1.678 -2.994 1.00 95.50 91 SER A CA 1
ATOM 743 C C . SER A 1 91 ? -13.933 0.239 -2.577 1.00 95.50 91 SER A C 1
ATOM 745 O O . SER A 1 91 ? -14.574 -0.711 -3.031 1.00 95.50 91 SER A O 1
ATOM 747 N N . LEU A 1 92 ? -12.943 0.058 -1.697 1.00 94.75 92 LEU A N 1
ATOM 748 C CA . LEU A 1 92 ? -12.579 -1.257 -1.171 1.00 94.75 92 LEU A CA 1
ATOM 749 C C . LEU A 1 92 ? -13.674 -1.831 -0.274 1.00 94.75 92 LEU A C 1
ATOM 751 O O . LEU A 1 92 ? -14.060 -2.986 -0.445 1.00 94.75 92 LEU A O 1
ATOM 755 N N . LEU A 1 93 ? -14.202 -1.025 0.646 1.00 95.31 93 LEU A N 1
ATOM 756 C CA . LEU A 1 93 ? -15.248 -1.433 1.580 1.00 95.31 93 LEU A CA 1
ATOM 757 C C . LEU A 1 93 ? -16.585 -1.717 0.891 1.00 95.31 93 LEU A C 1
ATOM 759 O O . LEU A 1 93 ? -17.366 -2.529 1.388 1.00 95.31 93 LEU A O 1
ATOM 763 N N . GLU A 1 94 ? -16.879 -1.036 -0.214 1.00 96.19 94 GLU A N 1
ATOM 764 C CA . GLU A 1 94 ? -18.057 -1.299 -1.039 1.00 96.19 94 GLU A CA 1
ATOM 765 C C . GLU A 1 94 ? -17.908 -2.607 -1.820 1.00 96.19 94 GLU A C 1
ATOM 767 O O . GLU A 1 94 ? -18.818 -3.434 -1.828 1.00 96.19 94 GLU A O 1
ATOM 772 N N . LYS A 1 95 ? -16.746 -2.824 -2.445 1.00 95.06 95 LYS A N 1
ATOM 773 C CA . LYS A 1 95 ? -16.535 -3.957 -3.350 1.00 95.06 95 LYS A CA 1
ATOM 774 C C . LYS A 1 95 ? -16.185 -5.264 -2.640 1.00 95.06 95 LYS A C 1
ATOM 776 O O . LYS A 1 95 ? -16.601 -6.330 -3.088 1.00 95.06 95 LYS A O 1
ATOM 781 N N . TYR A 1 96 ? -15.397 -5.191 -1.572 1.00 93.56 96 TYR A N 1
ATOM 782 C CA . TYR A 1 96 ? -14.821 -6.358 -0.898 1.00 93.56 96 TYR A CA 1
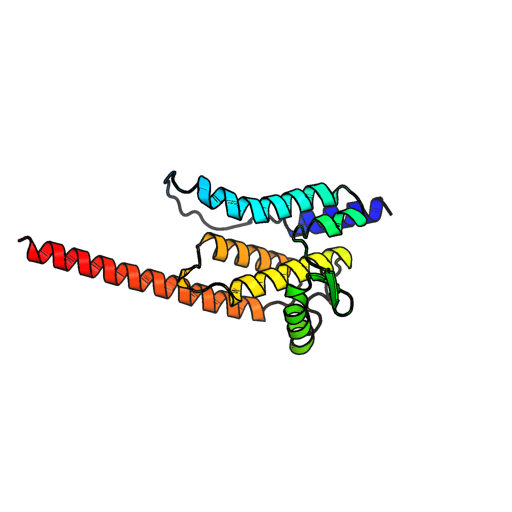ATOM 783 C C . TYR A 1 96 ? -15.239 -6.478 0.573 1.00 93.56 96 TYR A C 1
ATOM 785 O O . TYR A 1 96 ? -14.954 -7.495 1.202 1.00 93.56 96 TYR A O 1
ATOM 793 N N . GLY A 1 97 ? -15.939 -5.478 1.116 1.00 93.94 97 GLY A N 1
ATOM 794 C CA . GLY A 1 97 ? -16.257 -5.413 2.540 1.00 93.94 97 GLY A CA 1
ATOM 795 C C . GLY A 1 97 ? -15.047 -5.029 3.396 1.00 93.94 97 GLY A C 1
ATOM 796 O O . GLY A 1 97 ? -14.013 -4.587 2.894 1.00 93.94 97 GLY A O 1
ATOM 797 N N . ASP A 1 98 ? -15.186 -5.174 4.713 1.00 94.06 98 ASP A N 1
ATOM 798 C CA . ASP A 1 98 ? -14.080 -4.941 5.642 1.00 94.06 98 ASP A CA 1
ATOM 799 C C . ASP A 1 98 ? -13.082 -6.110 5.596 1.00 94.06 98 ASP A C 1
ATOM 801 O O . ASP A 1 98 ? -13.326 -7.206 6.105 1.00 94.06 98 ASP A O 1
ATOM 805 N N . MET A 1 99 ? -11.932 -5.839 4.978 1.00 94.00 99 MET A N 1
ATOM 806 C CA . MET A 1 99 ? -10.838 -6.787 4.760 1.00 94.00 99 MET A CA 1
ATOM 807 C C . MET A 1 99 ? -10.167 -7.249 6.061 1.00 94.00 99 MET A C 1
ATOM 809 O O . MET A 1 99 ? -9.520 -8.296 6.056 1.00 94.00 99 MET A O 1
ATOM 813 N N . GLY A 1 100 ? -10.302 -6.483 7.149 1.00 91.19 100 GLY A N 1
ATOM 814 C CA . GLY A 1 100 ? -9.720 -6.758 8.461 1.00 91.19 100 GLY A CA 1
ATOM 815 C C . GLY A 1 100 ? -10.734 -7.244 9.503 1.00 91.19 100 GLY A C 1
ATOM 816 O O . GLY A 1 100 ? -10.349 -7.456 10.660 1.00 91.19 100 GLY A O 1
ATOM 817 N N . ALA A 1 101 ? -12.007 -7.429 9.135 1.00 91.50 101 ALA A N 1
ATOM 818 C CA . ALA A 1 101 ? -13.096 -7.741 10.067 1.00 91.50 101 ALA A CA 1
ATOM 819 C C . ALA A 1 101 ? -12.828 -8.993 10.917 1.00 91.50 101 ALA A C 1
ATOM 821 O O . ALA A 1 101 ? -13.047 -8.982 12.126 1.00 91.50 101 ALA A O 1
ATOM 822 N N . GLU A 1 102 ? -12.292 -10.047 10.299 1.00 91.06 102 GLU A N 1
ATOM 823 C CA . GLU A 1 102 ? -12.051 -11.354 10.933 1.00 91.06 102 GLU A CA 1
ATOM 824 C C . GLU A 1 102 ? -10.740 -11.428 11.726 1.00 91.06 102 GLU A C 1
ATOM 826 O O . GLU A 1 102 ? -10.460 -12.434 12.376 1.00 91.06 102 GLU A O 1
ATOM 831 N N . THR A 1 103 ? -9.923 -10.374 11.691 1.00 89.38 103 THR A N 1
ATOM 832 C CA . THR A 1 103 ? -8.656 -10.349 12.427 1.00 89.38 103 THR A CA 1
ATOM 833 C C . THR A 1 103 ? -8.894 -10.067 13.911 1.00 89.38 103 THR A C 1
ATOM 835 O O . THR A 1 103 ? -9.767 -9.274 14.274 1.00 89.38 103 THR A O 1
ATOM 838 N N . ASN A 1 104 ? -8.073 -10.662 14.778 1.00 89.50 104 ASN A N 1
ATOM 839 C CA . ASN A 1 104 ? -8.122 -10.428 16.229 1.00 89.50 104 ASN A CA 1
ATOM 840 C C . ASN A 1 104 ? -7.344 -9.175 16.668 1.00 89.50 104 ASN A C 1
ATOM 842 O O . ASN A 1 104 ? -7.131 -8.976 17.861 1.00 89.50 104 ASN A O 1
ATOM 846 N N . LEU A 1 105 ? -6.913 -8.353 15.708 1.00 86.00 105 LEU A N 1
ATOM 847 C CA . LEU A 1 105 ? -6.104 -7.170 15.968 1.00 86.00 105 LEU A CA 1
ATOM 848 C C . LEU A 1 105 ? -6.906 -6.094 16.695 1.00 86.00 105 LEU A C 1
ATOM 850 O O . LEU A 1 105 ? -8.114 -5.939 16.479 1.00 86.00 105 LEU A O 1
ATOM 854 N N . SER A 1 106 ? -6.214 -5.284 17.489 1.00 85.19 106 SER A N 1
ATOM 855 C CA . SER A 1 106 ? -6.801 -4.068 18.052 1.00 85.19 106 SER A CA 1
ATOM 856 C C . SER A 1 106 ? -7.308 -3.123 16.950 1.00 85.19 106 SER A C 1
ATOM 858 O O . SER A 1 106 ? -6.718 -3.012 15.871 1.00 85.19 106 SER A O 1
ATOM 860 N N . SER A 1 107 ? -8.394 -2.383 17.215 1.00 83.38 107 SER A N 1
ATOM 861 C CA . SER A 1 107 ? -8.960 -1.427 16.245 1.00 83.38 107 SER A CA 1
ATOM 862 C C . SER A 1 107 ? -7.926 -0.410 15.764 1.00 83.38 107 SER A C 1
ATOM 864 O O . SER A 1 107 ? -7.939 -0.001 14.603 1.00 83.38 107 SER A O 1
ATOM 866 N N . ARG A 1 108 ? -6.995 -0.030 16.644 1.00 78.50 108 ARG A N 1
ATOM 867 C CA . ARG A 1 108 ? -5.920 0.899 16.318 1.00 78.50 108 ARG A CA 1
ATOM 868 C C . ARG A 1 108 ? -4.904 0.286 15.357 1.00 78.50 108 ARG A C 1
ATOM 870 O O . ARG A 1 108 ? -4.533 0.942 14.389 1.00 78.50 108 ARG A O 1
ATOM 877 N N . VAL A 1 109 ? -4.498 -0.967 15.573 1.00 77.50 109 VAL A N 1
ATOM 878 C CA . VAL A 1 109 ? -3.609 -1.677 14.643 1.00 77.50 109 VAL A CA 1
ATOM 879 C C . VAL A 1 109 ? -4.279 -1.887 13.288 1.00 77.50 109 VAL A C 1
ATOM 881 O O . VAL A 1 109 ? -3.672 -1.578 12.260 1.00 77.50 109 VAL A O 1
ATOM 884 N N . LYS A 1 110 ? -5.556 -2.297 13.267 1.00 86.69 110 LYS A N 1
ATOM 885 C CA . LYS A 1 110 ? -6.330 -2.415 12.018 1.00 86.69 110 LYS A CA 1
ATOM 886 C C . LYS A 1 110 ? -6.352 -1.105 11.232 1.00 86.69 110 LYS A C 1
ATOM 888 O O . LYS A 1 110 ? -6.198 -1.126 10.016 1.00 86.69 110 LYS A O 1
ATOM 893 N N . MET A 1 111 ? -6.503 0.026 11.918 1.00 83.38 111 MET A N 1
ATOM 894 C CA . MET A 1 111 ? -6.515 1.347 11.293 1.00 83.38 111 MET A CA 1
ATOM 895 C C . MET A 1 111 ? -5.203 1.659 10.560 1.00 83.38 111 MET A C 1
ATOM 897 O O . MET A 1 111 ? -5.255 2.096 9.412 1.00 83.38 111 MET A O 1
ATOM 901 N N . TYR A 1 112 ? -4.031 1.369 11.142 1.00 79.31 112 TYR A N 1
ATOM 902 C CA . TYR A 1 112 ? -2.766 1.570 10.413 1.00 79.31 112 TYR A CA 1
ATOM 903 C C . TYR A 1 112 ? -2.638 0.660 9.208 1.00 79.31 112 TYR A C 1
ATOM 905 O O . TYR A 1 112 ? -2.200 1.101 8.151 1.00 79.31 112 TYR A O 1
ATOM 913 N N . LEU A 1 113 ? -3.004 -0.607 9.368 1.00 84.88 113 LEU A N 1
ATOM 914 C CA . LEU A 1 113 ? -2.890 -1.592 8.303 1.00 84.88 113 LEU A CA 1
ATOM 915 C C . LEU A 1 113 ? -3.800 -1.240 7.124 1.00 84.88 113 LEU A C 1
ATOM 917 O O . LEU A 1 113 ? -3.388 -1.366 5.975 1.00 84.88 113 LEU A O 1
ATOM 921 N N . ILE A 1 114 ? -4.987 -0.693 7.393 1.00 89.94 114 ILE A N 1
ATOM 922 C CA . ILE A 1 114 ? -5.868 -0.139 6.361 1.00 89.94 114 ILE A CA 1
ATOM 923 C C . ILE A 1 114 ? -5.225 1.050 5.640 1.00 89.94 114 ILE A C 1
ATOM 925 O O . ILE A 1 114 ? -5.291 1.119 4.412 1.00 89.94 114 ILE A O 1
ATOM 929 N N . VAL A 1 115 ? -4.569 1.964 6.358 1.00 84.00 115 VAL A N 1
ATOM 930 C CA . VAL A 1 115 ? -3.858 3.088 5.727 1.00 84.00 115 VAL A CA 1
ATOM 931 C C . VAL A 1 115 ? -2.687 2.591 4.870 1.00 84.00 115 VAL A C 1
ATOM 933 O O . VAL A 1 115 ? -2.542 3.039 3.733 1.00 84.00 115 VAL A O 1
ATOM 936 N N . ILE A 1 116 ? -1.899 1.628 5.363 1.00 83.31 116 ILE A N 1
ATOM 937 C CA . ILE A 1 116 ? -0.808 0.984 4.609 1.00 83.31 116 ILE A CA 1
ATOM 938 C C . ILE A 1 116 ? -1.353 0.325 3.340 1.00 83.31 116 ILE A C 1
ATOM 940 O O . ILE A 1 116 ? -0.789 0.505 2.261 1.00 83.31 116 ILE A O 1
ATOM 944 N N . LEU A 1 117 ? -2.468 -0.397 3.445 1.00 90.56 117 LEU A N 1
ATOM 945 C CA . LEU A 1 117 ? -3.130 -1.031 2.311 1.00 90.56 117 LEU A CA 1
ATOM 946 C C . LEU A 1 117 ? -3.573 0.001 1.267 1.00 90.56 117 LEU A C 1
ATOM 948 O O . LEU A 1 117 ? -3.239 -0.140 0.091 1.00 90.56 117 LEU A O 1
ATOM 952 N N . CYS A 1 118 ? -4.282 1.053 1.686 1.00 89.75 118 CYS A N 1
ATOM 953 C CA . CYS A 1 118 ? -4.765 2.093 0.776 1.00 89.75 118 CYS A CA 1
ATOM 954 C C . CYS A 1 118 ? -3.604 2.828 0.097 1.00 89.75 118 CYS A C 1
ATOM 956 O O . CYS A 1 118 ? -3.632 3.011 -1.117 1.00 89.75 118 CYS A O 1
ATOM 958 N N . GLY A 1 119 ? -2.558 3.181 0.850 1.00 83.75 119 GLY A N 1
ATOM 959 C CA . GLY A 1 119 ? -1.356 3.807 0.299 1.00 83.75 119 GLY A CA 1
ATOM 960 C C . GLY A 1 119 ? -0.589 2.887 -0.654 1.00 83.75 119 GLY A C 1
ATOM 961 O O . GLY A 1 119 ? -0.086 3.338 -1.681 1.00 83.75 119 GLY A O 1
ATOM 962 N N . THR A 1 120 ? -0.544 1.583 -0.371 1.00 84.69 120 THR A N 1
ATOM 963 C CA . THR A 1 120 ? 0.066 0.595 -1.274 1.00 84.69 120 THR A CA 1
ATOM 964 C C . THR A 1 120 ? -0.719 0.493 -2.579 1.00 84.69 120 THR A C 1
ATOM 966 O O . THR A 1 120 ? -0.120 0.515 -3.650 1.00 84.69 120 THR A O 1
ATOM 969 N N . ILE A 1 121 ? -2.052 0.435 -2.512 1.00 90.19 121 ILE A N 1
ATOM 970 C CA . ILE A 1 121 ? -2.918 0.392 -3.699 1.00 90.19 121 ILE A CA 1
ATOM 971 C C . ILE A 1 121 ? -2.769 1.662 -4.533 1.00 90.19 121 ILE A C 1
ATOM 973 O O . ILE A 1 121 ? -2.591 1.559 -5.745 1.00 90.19 121 ILE A O 1
ATOM 977 N N . ASP A 1 122 ? -2.803 2.837 -3.899 1.00 85.38 122 ASP A N 1
ATOM 978 C CA . ASP A 1 122 ? -2.569 4.109 -4.584 1.00 85.38 122 ASP A CA 1
ATOM 979 C C . ASP A 1 122 ? -1.220 4.088 -5.311 1.00 85.38 122 ASP A C 1
ATOM 981 O O . ASP A 1 122 ? -1.140 4.327 -6.513 1.00 85.38 122 ASP A O 1
ATOM 985 N N . SER A 1 123 ? -0.161 3.670 -4.614 1.00 83.56 123 SER A N 1
ATOM 986 C CA . SER A 1 123 ? 1.186 3.588 -5.175 1.00 83.56 123 SER A CA 1
ATOM 987 C C . SER A 1 123 ? 1.282 2.626 -6.367 1.00 83.56 123 SER A C 1
AT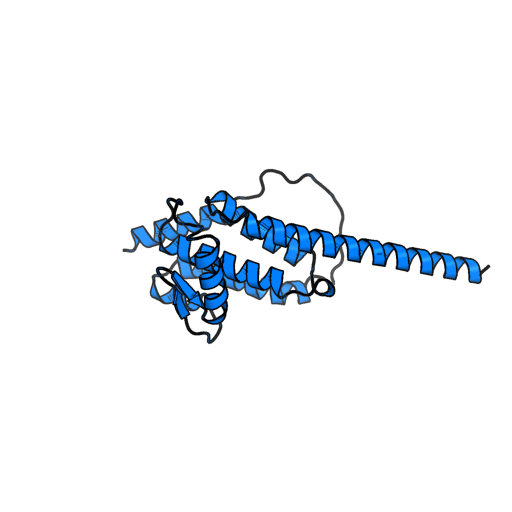OM 989 O O . SER A 1 123 ? 1.877 2.982 -7.388 1.00 83.56 123 SER A O 1
ATOM 991 N N . VAL A 1 124 ? 0.677 1.436 -6.272 1.00 84.44 124 VAL A N 1
ATOM 992 C CA . VAL A 1 124 ? 0.651 0.427 -7.346 1.00 84.44 124 VAL A CA 1
ATOM 993 C C . VAL A 1 124 ? -0.120 0.936 -8.566 1.00 84.44 124 VAL A C 1
ATOM 995 O O . VAL A 1 124 ? 0.329 0.751 -9.695 1.00 84.44 124 VAL A O 1
ATOM 998 N N . CYS A 1 125 ? -1.270 1.581 -8.358 1.00 86.12 125 CYS A N 1
ATOM 999 C CA . CYS A 1 125 ? -2.145 2.037 -9.438 1.00 86.12 125 CYS A CA 1
ATOM 1000 C C . CYS A 1 125 ? -1.659 3.330 -10.106 1.00 86.12 125 CYS A C 1
ATOM 1002 O O . CYS A 1 125 ? -1.839 3.499 -11.312 1.00 86.12 125 CYS A O 1
ATOM 1004 N N . CYS A 1 126 ? -1.043 4.235 -9.345 1.00 81.94 126 CYS A N 1
ATOM 1005 C CA . CYS A 1 126 ? -0.641 5.559 -9.819 1.00 81.94 126 CYS A CA 1
ATOM 1006 C C . CYS A 1 126 ? 0.815 5.614 -10.319 1.00 81.94 126 CYS A C 1
ATOM 1008 O O . CYS A 1 126 ? 1.216 6.604 -10.932 1.00 81.94 126 CYS A O 1
ATOM 1010 N N . THR A 1 127 ? 1.623 4.567 -10.108 1.00 82.56 127 THR A N 1
ATOM 1011 C CA . THR A 1 127 ? 2.991 4.507 -10.652 1.00 82.56 127 THR A CA 1
ATOM 1012 C C . THR A 1 127 ? 2.970 4.004 -12.098 1.00 82.56 127 THR A C 1
ATOM 1014 O O . THR A 1 127 ? 2.574 2.872 -12.374 1.00 82.56 127 THR A O 1
ATOM 1017 N N . ARG A 1 128 ? 3.451 4.820 -13.046 1.00 86.44 128 ARG A N 1
ATOM 1018 C CA . ARG A 1 128 ? 3.637 4.379 -14.440 1.00 86.44 128 ARG A CA 1
ATOM 1019 C C . ARG A 1 128 ? 4.678 3.262 -14.487 1.00 86.44 128 ARG A C 1
ATOM 1021 O O . ARG A 1 128 ? 5.683 3.350 -13.795 1.00 86.44 128 ARG A O 1
ATOM 1028 N N . ILE A 1 129 ? 4.506 2.275 -15.372 1.00 87.69 129 ILE A N 1
ATOM 1029 C CA . ILE A 1 129 ? 5.426 1.121 -15.488 1.00 87.69 129 ILE A CA 1
ATOM 1030 C C . ILE A 1 129 ? 6.891 1.558 -15.677 1.00 87.69 129 ILE A C 1
ATOM 1032 O O . ILE A 1 129 ? 7.798 0.929 -15.142 1.00 87.69 129 ILE A O 1
ATOM 1036 N N . LEU A 1 130 ? 7.118 2.653 -16.409 1.00 85.56 130 LEU A N 1
ATOM 1037 C CA . LEU A 1 130 ? 8.449 3.223 -16.648 1.00 85.56 130 LEU A CA 1
ATOM 1038 C C . LEU A 1 130 ? 9.106 3.824 -15.397 1.00 85.56 130 LEU A C 1
ATOM 1040 O O . LEU A 1 130 ? 10.329 3.895 -15.353 1.00 85.56 130 LEU A O 1
ATOM 1044 N N . ASP A 1 131 ? 8.310 4.226 -14.405 1.00 83.94 131 ASP A N 1
ATOM 1045 C CA . ASP A 1 131 ? 8.771 4.821 -13.145 1.00 83.94 131 ASP A CA 1
ATOM 1046 C C . ASP A 1 131 ? 8.819 3.785 -12.002 1.00 83.94 131 ASP A C 1
ATOM 1048 O O . ASP A 1 131 ? 9.016 4.137 -10.833 1.00 83.94 131 ASP A O 1
ATOM 1052 N N . ILE A 1 132 ? 8.571 2.506 -12.309 1.00 84.94 132 ILE A N 1
ATOM 1053 C CA . ILE A 1 132 ? 8.707 1.415 -11.344 1.00 84.94 132 ILE A CA 1
ATOM 1054 C C . ILE A 1 132 ? 10.190 1.119 -11.148 1.00 84.94 132 ILE A C 1
ATOM 1056 O O . ILE A 1 132 ? 10.951 0.973 -12.103 1.00 84.94 132 ILE A O 1
ATOM 1060 N N . THR A 1 133 ? 10.573 0.970 -9.886 1.00 81.12 133 THR A N 1
ATOM 1061 C CA . THR A 1 133 ? 11.888 0.487 -9.476 1.00 81.12 133 THR A CA 1
ATOM 1062 C C . THR A 1 133 ? 11.744 -0.859 -8.775 1.00 81.12 133 THR A C 1
ATOM 1064 O O . THR A 1 133 ? 10.675 -1.189 -8.254 1.00 81.12 133 THR A O 1
ATOM 1067 N N . GLU A 1 134 ? 12.823 -1.637 -8.726 1.00 75.56 134 GLU A N 1
ATOM 1068 C CA . GLU A 1 134 ? 12.841 -2.922 -8.010 1.00 75.56 134 GLU A CA 1
ATOM 1069 C C . GLU A 1 134 ? 12.517 -2.738 -6.528 1.00 75.56 134 GLU A C 1
ATOM 1071 O O . GLU A 1 134 ? 11.680 -3.450 -5.983 1.00 75.56 134 GLU A O 1
ATOM 1076 N N . HIS A 1 135 ? 13.062 -1.689 -5.912 1.00 73.75 135 HIS A N 1
ATOM 1077 C CA . HIS A 1 135 ? 12.741 -1.308 -4.541 1.00 73.75 135 HIS A CA 1
ATOM 1078 C C . HIS A 1 135 ? 11.236 -1.069 -4.321 1.00 73.75 135 HIS A C 1
ATOM 1080 O O . HIS A 1 135 ? 10.673 -1.543 -3.338 1.00 73.75 135 HIS A O 1
ATOM 1086 N N . LYS A 1 136 ? 10.537 -0.393 -5.248 1.00 77.94 136 LYS A N 1
ATOM 1087 C CA . LYS A 1 136 ? 9.074 -0.234 -5.144 1.00 77.94 136 LYS A CA 1
ATOM 1088 C C . LYS A 1 136 ? 8.354 -1.580 -5.184 1.00 77.94 136 LYS A C 1
ATOM 1090 O O . LYS A 1 136 ? 7.448 -1.802 -4.386 1.00 77.94 136 LYS A O 1
ATOM 1095 N N . LEU A 1 137 ? 8.765 -2.480 -6.080 1.00 78.75 137 LEU A N 1
ATOM 1096 C CA . LEU A 1 137 ? 8.175 -3.816 -6.182 1.00 78.75 137 LEU A CA 1
ATOM 1097 C C . LEU A 1 137 ? 8.365 -4.621 -4.894 1.00 78.75 137 LEU A C 1
ATOM 1099 O O . LEU A 1 137 ? 7.408 -5.257 -4.442 1.00 78.75 137 LEU A O 1
ATOM 1103 N N . LEU A 1 138 ? 9.564 -4.564 -4.306 1.00 75.12 138 LEU A N 1
ATOM 1104 C CA . LEU A 1 138 ? 9.893 -5.219 -3.040 1.00 75.12 138 LEU A CA 1
ATOM 1105 C C . LEU A 1 138 ? 9.082 -4.639 -1.879 1.00 75.12 138 LEU A C 1
ATOM 1107 O O . LEU A 1 138 ? 8.467 -5.405 -1.141 1.00 75.12 138 LEU A O 1
ATOM 1111 N N . ASN A 1 139 ? 8.984 -3.314 -1.767 1.00 76.25 139 ASN A N 1
ATOM 1112 C CA . ASN A 1 139 ? 8.215 -2.671 -0.699 1.00 76.25 139 ASN A CA 1
ATOM 1113 C C . ASN A 1 139 ? 6.730 -3.013 -0.781 1.00 76.25 139 ASN A C 1
ATOM 1115 O O . ASN A 1 139 ? 6.138 -3.436 0.210 1.00 76.25 139 ASN A O 1
ATOM 1119 N N . TRP A 1 140 ? 6.127 -2.906 -1.971 1.00 82.31 140 TRP A N 1
ATOM 1120 C CA . TRP A 1 140 ? 4.737 -3.321 -2.163 1.00 82.31 140 TRP A CA 1
ATOM 1121 C C . TRP A 1 140 ? 4.545 -4.783 -1.760 1.00 82.31 140 TRP A C 1
ATOM 1123 O O . TRP A 1 140 ? 3.617 -5.095 -1.020 1.00 82.31 140 TRP A O 1
ATOM 1133 N N . ARG A 1 141 ? 5.449 -5.677 -2.176 1.00 81.88 141 ARG A N 1
ATOM 1134 C CA . ARG A 1 141 ? 5.392 -7.093 -1.797 1.00 81.88 141 ARG A CA 1
ATOM 1135 C C . ARG A 1 141 ? 5.462 -7.288 -0.282 1.00 81.88 141 ARG A C 1
ATOM 1137 O O . ARG A 1 141 ? 4.681 -8.076 0.244 1.00 81.88 141 ARG A O 1
ATOM 1144 N N . GLN A 1 142 ? 6.370 -6.599 0.407 1.00 76.62 142 GLN A N 1
ATOM 1145 C CA . GLN A 1 142 ? 6.524 -6.699 1.860 1.00 76.62 142 GLN A CA 1
ATOM 1146 C C . GLN A 1 142 ? 5.259 -6.244 2.597 1.00 76.62 142 GLN A C 1
ATOM 1148 O O . GLN A 1 142 ? 4.780 -6.960 3.474 1.00 76.62 142 GLN A O 1
ATOM 1153 N N . TYR A 1 143 ? 4.662 -5.113 2.207 1.00 79.12 143 TYR A N 1
ATOM 1154 C CA . TYR A 1 143 ? 3.425 -4.629 2.835 1.00 79.12 143 TYR A CA 1
ATOM 1155 C C . TYR A 1 143 ? 2.255 -5.579 2.620 1.00 79.12 143 TYR A C 1
ATOM 1157 O O . TYR A 1 143 ? 1.513 -5.871 3.557 1.00 79.12 143 TYR A O 1
ATOM 1165 N N . LEU A 1 144 ? 2.108 -6.094 1.399 1.00 86.06 144 LEU A N 1
ATOM 1166 C CA . LEU A 1 144 ? 1.068 -7.066 1.092 1.00 86.06 144 LEU A CA 1
ATOM 1167 C C . LEU A 1 144 ? 1.278 -8.365 1.889 1.00 86.06 144 LEU A C 1
ATOM 1169 O O . LEU A 1 144 ? 0.342 -8.852 2.514 1.00 86.06 144 LEU A O 1
ATOM 1173 N N . ARG A 1 145 ? 2.517 -8.867 1.991 1.00 80.88 145 ARG A N 1
ATOM 1174 C CA . ARG A 1 145 ? 2.832 -10.047 2.814 1.00 80.88 145 ARG A CA 1
ATOM 1175 C C . ARG A 1 145 ? 2.489 -9.822 4.291 1.00 80.88 145 ARG A C 1
ATOM 1177 O O . ARG A 1 145 ? 1.895 -10.700 4.909 1.00 80.88 145 ARG A O 1
ATOM 1184 N N . ALA A 1 146 ? 2.832 -8.661 4.852 1.00 76.88 146 ALA A N 1
ATOM 1185 C CA . ALA A 1 146 ? 2.528 -8.339 6.247 1.00 76.88 146 ALA A CA 1
ATOM 1186 C C . ALA A 1 146 ? 1.013 -8.316 6.510 1.00 76.88 146 ALA A C 1
ATOM 1188 O O . ALA A 1 146 ? 0.549 -8.850 7.514 1.00 76.88 146 ALA A O 1
ATOM 1189 N N . LEU A 1 147 ? 0.233 -7.748 5.586 1.00 85.31 147 LEU A N 1
ATOM 1190 C CA . LEU A 1 147 ? -1.230 -7.726 5.656 1.00 85.31 147 LEU A CA 1
ATOM 1191 C C . LEU A 1 147 ? -1.837 -9.134 5.580 1.00 85.31 147 LEU A C 1
ATOM 1193 O O . LEU A 1 147 ? -2.695 -9.478 6.394 1.00 85.31 147 LEU A O 1
ATOM 1197 N N . GLU A 1 148 ? -1.383 -9.970 4.645 1.00 87.38 148 GLU A N 1
ATOM 1198 C CA . GLU A 1 148 ? -1.828 -11.366 4.557 1.00 87.38 148 GLU A CA 1
ATOM 1199 C C . GLU A 1 148 ? -1.491 -12.154 5.824 1.00 87.38 148 GLU A C 1
ATOM 1201 O O . GLU A 1 148 ? -2.337 -12.890 6.333 1.00 87.38 148 GLU A O 1
ATOM 1206 N N . TYR A 1 149 ? -0.278 -11.972 6.355 1.00 83.44 149 TYR A N 1
ATOM 1207 C CA . TYR A 1 149 ? 0.202 -12.665 7.550 1.00 83.44 149 TYR A CA 1
ATOM 1208 C C . TYR A 1 149 ? -0.715 -12.442 8.757 1.00 83.44 149 TYR A C 1
ATOM 1210 O O . TYR A 1 149 ? -0.989 -13.370 9.517 1.00 83.44 149 TYR A O 1
ATOM 1218 N N . VAL A 1 150 ? -1.255 -11.231 8.902 1.00 84.19 150 VAL A N 1
ATOM 1219 C CA . VAL A 1 150 ? -2.182 -10.890 9.991 1.00 84.19 150 VAL A CA 1
ATOM 1220 C C . VAL A 1 150 ? -3.648 -11.185 9.681 1.00 84.19 15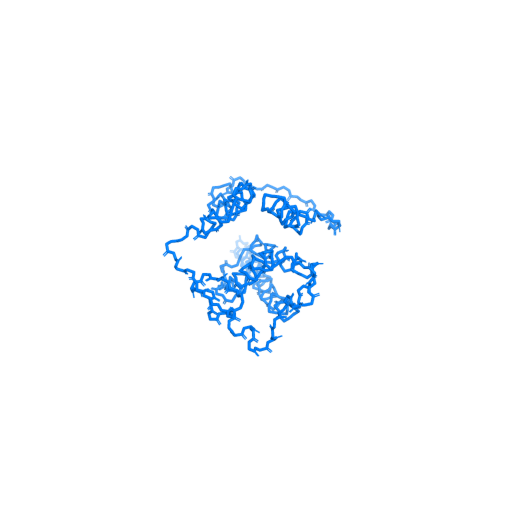0 VAL A C 1
ATOM 1222 O O . VAL A 1 150 ? -4.531 -10.845 10.470 1.00 84.19 150 VAL A O 1
ATOM 1225 N N . GLY A 1 151 ? -3.920 -11.827 8.546 1.00 88.00 151 GLY A N 1
ATOM 1226 C CA . GLY A 1 151 ? -5.243 -12.310 8.168 1.00 88.00 151 GLY A CA 1
ATOM 1227 C C . GLY A 1 151 ? -6.100 -11.310 7.397 1.00 88.00 151 GLY A C 1
ATOM 1228 O O . GLY A 1 151 ? -7.310 -11.520 7.298 1.00 88.00 151 GLY A O 1
ATOM 1229 N N . PHE A 1 152 ? -5.526 -10.236 6.839 1.00 93.50 152 PHE A N 1
ATOM 1230 C CA . PHE A 1 152 ? -6.290 -9.361 5.949 1.00 93.50 152 PHE A CA 1
ATOM 1231 C C . PHE A 1 152 ? -6.601 -10.069 4.628 1.00 93.50 152 PHE A C 1
ATOM 1233 O O . PHE A 1 152 ? -5.743 -10.680 3.988 1.00 93.50 152 PHE A O 1
ATOM 1240 N N . LYS A 1 153 ? -7.843 -9.923 4.165 1.00 93.88 153 LYS A N 1
ATOM 1241 C CA . LYS A 1 153 ? -8.306 -10.507 2.901 1.00 93.88 153 LYS A CA 1
ATOM 1242 C C . LYS A 1 153 ? -7.989 -9.589 1.721 1.00 93.88 153 LYS A C 1
ATOM 1244 O O . LYS A 1 153 ? -8.847 -8.835 1.275 1.00 93.88 153 LYS A O 1
ATOM 1249 N N . ILE A 1 154 ? -6.762 -9.666 1.200 1.00 94.00 154 ILE A N 1
ATOM 1250 C CA . ILE A 1 154 ? -6.254 -8.746 0.158 1.00 94.00 154 ILE A CA 1
ATOM 1251 C C . ILE A 1 154 ? -5.824 -9.424 -1.150 1.00 94.00 154 ILE A C 1
ATOM 1253 O O . ILE A 1 154 ? -5.104 -8.831 -1.950 1.00 94.00 154 ILE A O 1
ATOM 1257 N N . GLN A 1 155 ? -6.295 -10.645 -1.418 1.00 90.19 155 GLN A N 1
ATOM 1258 C CA . GLN A 1 155 ? -5.919 -11.417 -2.617 1.00 90.19 155 GLN A CA 1
ATOM 1259 C C . GLN A 1 155 ? -6.101 -10.636 -3.933 1.00 90.19 155 GLN A C 1
ATOM 1261 O O . GLN A 1 155 ? -5.271 -10.721 -4.835 1.00 90.19 155 GLN A O 1
ATOM 1266 N N . PHE A 1 156 ? -7.130 -9.788 -4.019 1.00 87.44 156 PHE A N 1
ATOM 1267 C CA . PHE A 1 156 ? -7.372 -8.941 -5.191 1.00 87.44 156 PHE A CA 1
ATOM 1268 C C . PHE A 1 156 ? -6.232 -7.941 -5.469 1.00 87.44 156 PHE A C 1
ATOM 1270 O O . PHE A 1 156 ? -5.987 -7.594 -6.624 1.00 87.44 156 PHE A O 1
ATOM 1277 N N . VAL A 1 157 ? -5.513 -7.482 -4.438 1.00 89.31 157 VAL A N 1
ATOM 1278 C CA . VAL A 1 157 ? -4.360 -6.581 -4.595 1.00 89.31 157 VAL A CA 1
ATOM 1279 C C . VAL A 1 157 ? -3.137 -7.345 -5.083 1.00 89.31 157 VAL A C 1
ATOM 1281 O O . VAL A 1 157 ? -2.391 -6.825 -5.911 1.00 89.31 157 VAL A O 1
ATOM 1284 N N . HIS A 1 158 ? -2.956 -8.593 -4.639 1.00 86.38 158 HIS A N 1
ATOM 1285 C CA . HIS A 1 158 ? -1.875 -9.450 -5.130 1.00 86.38 158 HIS A CA 1
ATOM 1286 C C . HIS A 1 158 ? -1.974 -9.676 -6.632 1.00 86.38 158 HIS A C 1
ATOM 1288 O O . HIS A 1 158 ? -0.954 -9.651 -7.319 1.00 86.38 158 HIS A O 1
ATOM 1294 N N . ASP A 1 159 ? -3.182 -9.855 -7.161 1.00 88.75 159 ASP A N 1
ATOM 1295 C CA . ASP A 1 159 ? -3.376 -10.027 -8.599 1.00 88.75 159 ASP A CA 1
ATOM 1296 C C . ASP A 1 159 ? -3.010 -8.768 -9.386 1.00 88.75 159 ASP A C 1
ATOM 1298 O O . ASP A 1 159 ? -2.319 -8.864 -10.406 1.00 88.75 159 ASP A O 1
ATOM 1302 N N . GLN A 1 160 ? -3.374 -7.591 -8.871 1.00 87.50 160 GLN A N 1
ATOM 1303 C CA . GLN A 1 160 ? -2.999 -6.317 -9.478 1.00 87.50 160 GLN A CA 1
ATOM 1304 C C . GLN A 1 160 ? -1.483 -6.093 -9.434 1.00 87.50 160 GLN A C 1
ATOM 1306 O O . GLN A 1 160 ? -0.869 -5.803 -10.464 1.00 87.50 160 GLN A O 1
ATOM 1311 N N . TRP A 1 161 ? -0.860 -6.300 -8.270 1.00 88.62 161 TRP A N 1
ATOM 1312 C CA . TRP A 1 161 ? 0.591 -6.218 -8.103 1.00 88.62 161 TRP A CA 1
ATOM 1313 C C . TRP A 1 161 ? 1.312 -7.187 -9.048 1.00 88.62 161 TRP A C 1
ATOM 1315 O O . TRP A 1 161 ? 2.224 -6.787 -9.764 1.00 88.62 161 TRP A O 1
ATOM 1325 N N . ARG A 1 162 ? 0.854 -8.440 -9.151 1.00 88.94 162 ARG A N 1
ATOM 1326 C CA . ARG A 1 162 ? 1.424 -9.451 -10.056 1.00 88.94 162 ARG A CA 1
ATOM 1327 C C . ARG A 1 162 ? 1.350 -9.016 -11.519 1.00 88.94 162 ARG A C 1
ATOM 1329 O O . ARG A 1 162 ? 2.298 -9.250 -12.269 1.00 88.94 162 ARG A O 1
ATOM 1336 N N . GLY A 1 163 ? 0.240 -8.404 -11.934 1.00 90.62 163 GLY A N 1
ATOM 1337 C CA . GLY A 1 163 ? 0.081 -7.839 -13.275 1.00 90.62 163 GLY A CA 1
ATOM 1338 C C . GLY A 1 163 ? 1.096 -6.730 -13.555 1.00 90.62 163 GLY A C 1
ATOM 1339 O O . GLY A 1 163 ? 1.782 -6.763 -14.578 1.00 90.62 163 GLY A O 1
ATOM 1340 N N . VAL A 1 164 ? 1.253 -5.805 -12.607 1.00 89.94 164 VAL A N 1
ATOM 1341 C CA . VAL A 1 164 ? 2.225 -4.706 -12.677 1.00 89.94 164 VAL A CA 1
ATOM 1342 C C . VAL A 1 164 ? 3.665 -5.231 -12.728 1.00 89.94 164 VAL A C 1
ATOM 1344 O O . VAL A 1 164 ? 4.430 -4.838 -13.608 1.00 89.94 164 VAL A O 1
ATOM 1347 N N . THR A 1 165 ? 4.019 -6.184 -11.866 1.00 88.38 165 THR A N 1
ATOM 1348 C CA . THR A 1 165 ? 5.342 -6.824 -11.829 1.00 88.38 165 THR A CA 1
ATOM 1349 C C . THR A 1 165 ? 5.677 -7.516 -13.151 1.00 88.38 165 THR A C 1
ATOM 1351 O O . THR A 1 165 ? 6.767 -7.340 -13.693 1.00 88.38 165 THR A O 1
ATOM 1354 N N . LYS A 1 166 ? 4.725 -8.257 -13.734 1.00 92.06 166 LYS A N 1
ATOM 1355 C CA . LYS A 1 166 ? 4.903 -8.878 -15.057 1.00 92.06 166 LYS A CA 1
ATOM 1356 C C . LYS A 1 166 ? 5.125 -7.836 -16.150 1.00 92.06 166 LYS A C 1
ATOM 1358 O O . LYS A 1 166 ? 5.989 -8.026 -17.004 1.00 92.06 166 LYS A O 1
ATOM 1363 N N . ALA A 1 167 ? 4.362 -6.745 -16.130 1.00 91.69 167 ALA A N 1
ATOM 1364 C CA . ALA A 1 167 ? 4.510 -5.673 -17.106 1.00 91.69 167 ALA A CA 1
ATOM 1365 C C . ALA A 1 167 ? 5.880 -4.980 -16.991 1.00 91.69 167 ALA A C 1
ATOM 1367 O O . ALA A 1 167 ? 6.512 -4.718 -18.015 1.00 91.69 167 ALA A O 1
ATOM 1368 N N . TYR A 1 168 ? 6.361 -4.755 -15.764 1.00 90.75 168 TYR A N 1
ATOM 1369 C CA . TYR A 1 168 ? 7.695 -4.221 -15.487 1.00 90.75 168 TYR A CA 1
ATOM 1370 C C . TYR A 1 168 ? 8.803 -5.114 -16.058 1.00 90.75 168 TYR A C 1
ATOM 1372 O O . TYR A 1 168 ? 9.599 -4.654 -16.879 1.00 90.75 168 TYR A O 1
ATOM 1380 N N . PHE A 1 169 ? 8.827 -6.400 -15.695 1.00 87.75 169 PHE A N 1
ATOM 1381 C CA . PHE A 1 169 ? 9.867 -7.314 -16.174 1.00 87.75 169 PHE A CA 1
ATOM 1382 C C . PHE A 1 169 ? 9.785 -7.551 -17.683 1.00 87.75 169 PHE A C 1
ATOM 1384 O O . PHE A 1 169 ? 10.813 -7.583 -18.353 1.00 87.75 169 PHE A O 1
ATOM 1391 N N . GLY A 1 170 ? 8.577 -7.628 -18.250 1.00 91.75 170 GLY A N 1
ATOM 1392 C CA . GLY A 1 170 ? 8.402 -7.727 -19.698 1.00 91.75 170 GLY A CA 1
ATOM 1393 C C . GLY A 1 170 ? 8.934 -6.502 -20.447 1.00 91.75 170 GLY A C 1
ATOM 1394 O O . GLY A 1 170 ? 9.456 -6.635 -21.550 1.00 91.75 170 GLY A O 1
ATOM 1395 N N . LEU A 1 171 ? 8.829 -5.305 -19.862 1.00 90.69 171 LEU A N 1
ATOM 1396 C CA . LEU A 1 171 ? 9.412 -4.093 -20.436 1.00 90.69 171 LEU A CA 1
ATOM 1397 C C . LEU A 1 171 ? 10.940 -4.069 -20.310 1.00 90.69 171 LEU A C 1
ATOM 1399 O O . LEU A 1 171 ? 11.609 -3.668 -21.258 1.00 90.69 171 LEU A O 1
ATOM 1403 N N . ARG A 1 172 ? 11.488 -4.499 -19.167 1.00 88.00 172 ARG A N 1
ATOM 1404 C CA . ARG A 1 172 ? 12.941 -4.621 -18.953 1.00 88.00 172 ARG A CA 1
ATOM 1405 C C . ARG A 1 172 ? 13.579 -5.600 -19.934 1.00 88.00 172 ARG A C 1
ATOM 1407 O O . ARG A 1 172 ? 14.596 -5.262 -20.526 1.00 88.00 172 ARG A O 1
ATOM 1414 N N . LEU A 1 173 ? 12.957 -6.761 -20.137 1.00 89.31 173 LEU A N 1
ATOM 1415 C CA . LEU A 1 173 ? 13.468 -7.780 -21.051 1.00 89.31 173 LEU A CA 1
ATOM 1416 C C . LEU A 1 173 ? 13.522 -7.271 -22.497 1.00 89.31 173 LEU A C 1
ATOM 1418 O O . LEU A 1 173 ? 14.552 -7.408 -23.139 1.00 89.31 173 LEU A O 1
ATOM 1422 N N . ARG A 1 174 ? 12.460 -6.607 -22.975 1.00 89.94 174 ARG A N 1
ATOM 1423 C CA . ARG A 1 174 ? 12.448 -6.014 -24.325 1.00 89.94 174 ARG A CA 1
ATOM 1424 C C . ARG A 1 174 ? 13.539 -4.965 -24.521 1.00 89.94 174 ARG A C 1
ATOM 1426 O O . ARG A 1 174 ? 14.205 -4.977 -25.542 1.00 89.94 174 ARG A O 1
ATOM 1433 N N . LYS A 1 175 ? 13.756 -4.090 -23.530 1.00 87.56 175 LYS A N 1
ATOM 1434 C CA . LYS A 1 175 ? 14.851 -3.106 -23.591 1.00 87.56 175 LYS A CA 1
ATOM 1435 C C . LYS A 1 175 ? 16.213 -3.788 -23.710 1.00 87.56 175 LYS A C 1
ATOM 1437 O O . LYS A 1 175 ? 17.019 -3.380 -24.527 1.00 87.56 175 LYS A O 1
ATOM 1442 N N . LEU A 1 176 ? 16.437 -4.853 -22.939 1.00 87.19 176 LEU A N 1
ATOM 1443 C CA . LEU A 1 176 ? 17.680 -5.619 -23.003 1.00 87.19 176 LEU A CA 1
ATOM 1444 C C . LEU A 1 176 ? 17.884 -6.284 -24.376 1.00 87.19 176 LEU A C 1
ATOM 1446 O O . LEU A 1 176 ? 19.003 -6.301 -24.888 1.00 87.19 176 LEU A O 1
ATOM 1450 N N . GLU A 1 177 ? 16.819 -6.826 -24.974 1.00 89.38 177 GLU A N 1
ATOM 1451 C CA . GLU A 1 177 ? 16.846 -7.377 -26.336 1.00 89.38 177 GLU A CA 1
ATOM 1452 C C . GLU A 1 177 ? 17.199 -6.296 -27.370 1.00 89.38 177 GLU A C 1
ATOM 1454 O O . GLU A 1 177 ? 18.100 -6.509 -28.183 1.00 89.38 177 GLU A O 1
ATOM 1459 N N . ASP A 1 178 ? 16.548 -5.131 -27.297 1.00 89.88 178 ASP A N 1
ATOM 1460 C CA . ASP A 1 178 ? 16.792 -3.993 -28.192 1.00 89.88 178 ASP A CA 1
ATOM 1461 C C . ASP A 1 178 ? 18.242 -3.479 -28.075 1.00 89.88 178 ASP A C 1
ATOM 1463 O O . ASP A 1 178 ? 18.926 -3.312 -29.090 1.00 89.88 178 ASP A O 1
ATOM 1467 N N . ASP A 1 179 ? 18.745 -3.309 -26.847 1.00 87.44 179 ASP A N 1
ATOM 1468 C CA . ASP A 1 179 ? 20.117 -2.863 -26.574 1.00 87.44 179 ASP A CA 1
ATOM 1469 C C . ASP A 1 179 ? 21.147 -3.868 -27.132 1.00 87.44 179 ASP A C 1
ATOM 1471 O O . ASP A 1 179 ? 22.118 -3.492 -27.795 1.00 87.44 179 ASP A O 1
ATOM 1475 N N . THR A 1 180 ? 20.900 -5.171 -26.942 1.00 88.12 180 THR A N 1
ATOM 1476 C CA . THR A 1 180 ? 21.776 -6.244 -27.445 1.00 88.12 180 THR A CA 1
ATOM 1477 C C . THR A 1 180 ? 21.829 -6.260 -28.975 1.00 88.12 180 THR A C 1
ATOM 1479 O O . THR A 1 180 ? 22.904 -6.422 -29.563 1.00 88.12 180 THR A O 1
ATOM 1482 N N . LEU A 1 181 ? 20.683 -6.085 -29.643 1.00 87.44 181 LEU A N 1
ATOM 1483 C CA . LEU A 1 181 ? 20.613 -6.011 -31.105 1.00 87.44 181 LEU A CA 1
ATOM 1484 C C . LEU A 1 181 ? 21.403 -4.808 -31.635 1.00 87.44 181 LEU A C 1
ATOM 1486 O O . LEU A 1 181 ? 22.206 -4.958 -32.560 1.00 87.44 181 LEU A O 1
ATOM 1490 N N . GLN A 1 182 ? 21.250 -3.643 -31.005 1.00 85.19 182 GLN A N 1
ATOM 1491 C CA . GLN A 1 182 ? 21.953 -2.424 -31.398 1.00 85.19 182 GLN A CA 1
ATOM 1492 C C . GLN A 1 182 ? 23.482 -2.557 -31.265 1.00 85.19 182 GLN A C 1
ATOM 1494 O O . GLN A 1 182 ? 24.241 -2.086 -32.125 1.00 85.19 182 GLN A O 1
ATOM 1499 N N . GLU A 1 183 ? 23.966 -3.230 -30.219 1.00 85.75 183 GLU A N 1
ATOM 1500 C CA . GLU A 1 183 ? 25.394 -3.506 -30.054 1.00 85.75 183 GLU A CA 1
ATOM 1501 C C . GLU A 1 183 ? 25.955 -4.428 -31.143 1.00 85.75 183 GLU A C 1
ATOM 1503 O O . GLU A 1 183 ? 27.084 -4.225 -31.608 1.00 85.75 183 GLU A O 1
ATOM 1508 N N . LEU A 1 184 ? 25.196 -5.455 -31.535 1.00 87.44 184 LEU A N 1
ATOM 1509 C CA . LEU A 1 184 ? 25.603 -6.396 -32.578 1.00 87.44 184 LEU A CA 1
ATOM 1510 C C . LEU A 1 184 ? 25.671 -5.711 -33.947 1.00 87.44 184 LEU A C 1
ATOM 1512 O O . LEU A 1 184 ? 26.665 -5.876 -34.658 1.00 87.44 184 LEU A O 1
ATOM 1516 N N . GLU A 1 185 ? 24.681 -4.886 -34.289 1.00 85.38 185 GLU A N 1
ATOM 1517 C CA . GLU A 1 185 ? 24.689 -4.096 -35.526 1.00 85.38 185 GLU A CA 1
ATOM 1518 C C . GLU A 1 185 ? 25.875 -3.128 -35.574 1.00 85.38 185 GLU A C 1
ATOM 1520 O O . GLU A 1 185 ? 26.565 -3.029 -36.593 1.00 85.38 185 GLU A O 1
ATOM 1525 N N . THR A 1 186 ? 26.170 -2.460 -34.457 1.00 85.06 186 THR A N 1
ATOM 1526 C CA . THR A 1 186 ? 27.311 -1.539 -34.353 1.00 85.06 186 THR A CA 1
ATOM 1527 C C . THR A 1 186 ? 28.651 -2.262 -34.518 1.00 85.06 186 THR A C 1
ATOM 1529 O O . THR A 1 186 ? 29.585 -1.711 -35.103 1.00 85.06 186 THR A O 1
ATOM 1532 N N . ARG A 1 187 ? 28.767 -3.501 -34.019 1.00 76.00 187 ARG A N 1
ATOM 1533 C CA . ARG A 1 187 ? 29.956 -4.345 -34.216 1.00 76.00 187 ARG A CA 1
ATOM 1534 C C . ARG A 1 187 ? 30.100 -4.801 -35.666 1.00 76.00 187 ARG A C 1
ATOM 1536 O O . ARG A 1 187 ? 31.216 -4.791 -36.175 1.00 76.00 187 ARG A O 1
ATOM 1543 N N . TYR A 1 188 ? 29.000 -5.146 -36.333 1.00 74.38 188 TYR A N 1
ATOM 1544 C CA . TYR A 1 188 ? 29.018 -5.604 -37.725 1.00 74.38 188 TYR A CA 1
ATOM 1545 C C . TYR A 1 188 ? 29.422 -4.496 -38.713 1.00 74.38 188 TYR A C 1
ATOM 1547 O O . TYR A 1 188 ? 30.132 -4.768 -39.670 1.00 74.38 188 TYR A O 1
ATOM 1555 N N . HIS A 1 189 ? 29.047 -3.237 -38.458 1.00 71.81 189 HIS A N 1
ATOM 1556 C CA . HIS A 1 189 ? 29.393 -2.096 -39.325 1.00 71.81 189 HIS A CA 1
ATOM 1557 C C . HIS A 1 189 ? 30.800 -1.506 -39.087 1.00 71.81 189 HIS A C 1
ATOM 1559 O O . HIS A 1 189 ? 31.180 -0.544 -39.754 1.00 71.81 189 HIS A O 1
ATOM 1565 N N . LYS A 1 190 ? 31.568 -2.037 -38.126 1.00 62.41 190 LYS A N 1
ATOM 1566 C CA . LYS A 1 190 ? 32.954 -1.617 -37.830 1.00 62.41 190 LYS A CA 1
ATOM 1567 C C . LYS A 1 190 ? 34.025 -2.563 -38.399 1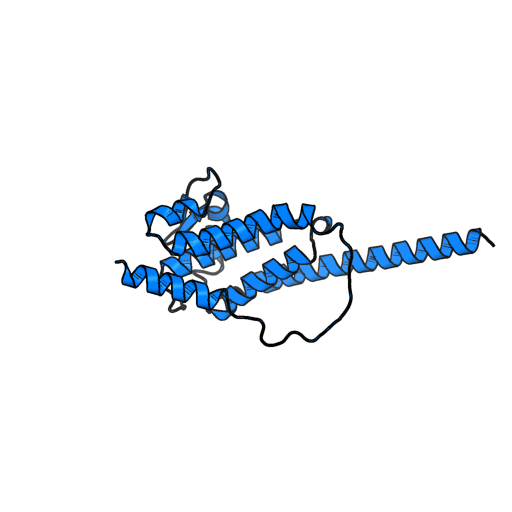.00 62.41 190 LYS A C 1
ATOM 1569 O O . LYS A 1 190 ? 35.208 -2.298 -38.185 1.00 62.41 190 LYS A O 1
ATOM 1574 N N . VAL A 1 191 ? 33.626 -3.639 -39.081 1.00 51.66 191 VAL A N 1
ATOM 1575 C CA . VAL A 1 191 ? 34.497 -4.622 -39.760 1.00 51.66 191 VAL A CA 1
ATOM 1576 C C . VAL A 1 191 ? 34.428 -4.399 -41.264 1.00 51.66 191 VAL A C 1
ATOM 1578 O O . VAL A 1 191 ? 35.497 -4.486 -41.906 1.00 51.66 191 VAL A O 1
#

Secondary structure (DSSP, 8-state):
-HHHHHHHHHHHHHHH----S----------TTHHHHHHHHHHHHHHHHHHHHHHTTSTTGGGGGGS-SS--EEEETTEEEEGGGHHHHHHHHHHT--TTTT----HHHHHHHHHHHHHHHHHHHHS-GGG--HHHHHHHHHHHHHHHHTT---HHHHHHHHHHHHHHHHHHHHHHHHHHHHHHHHHHTT-

pLDDT: mean 71.31, std 20.63, range [32.09, 96.88]

Sequence (191 aa):
MLKVLEDEHKELKEVLMTEDVQEERIDEENSSEDEQYSLDNSLFLDKAFTDLKQKLGSGPKQLMDLWNREEQVVNVRDYLVPQSLAPILESLLEKYGDMGAETNLSSRVKMYLIVILCGTIDSVCCTRILDITEHKLLNWRQYLRALEYVGFKIQFVHDQWRGVTKAYFGLRLRKLEDDTLQELETRYHKV

Foldseek 3Di:
DLVVLVVLLVVLCVLQPPPDPDDDDDDDDDDDPCPPVVCPVCCLVVVLVVLSNVCSNPDDVCVVVSVVDPFDWDDDDLETETPVLNVVLNVCCVPPNQQCPPFPHDSVSSNVLSRLVSVLLCCLVVQDLVNDDPVNLVSSVSSVVSCVVRRGPDVVVVVSSVVSVVSNVVVVVVVVVVVVVVVVVVVVVVD

Radius of gyration: 20.45 Å; chains: 1; bounding box: 53×37×69 Å

Organism: NCBI:txid425828